Protein AF-A0A146G6U8-F1 (afdb_monomer_lite)

Foldseek 3Di:
DPPVVVVVVVVVVVVVVVPPPPPPPDLQQFWFWLWDQFQFPVRVQVVLCVTSVAHEEEDPVQRVLRRPDRQRPPATCPDPPDIPGTDGSNVSCVLNCQQSQWDWDADPVRSYIYIYHLLQDADPDFLLVLVVVLVVPVVPDLPDVNQNSVSNLCSPPVHVSQRVSQQSVQADRRHGRGLVQWHWQDWDWWQAPVLAIWTKTKIKGDHPVQVQKIKIKMFTAHNRNDTQDIFMWIQDHQKAWDHKDWDDVVVSNDTIWIWTWIDRVFIKIWTWGQYNHGIATPFMAGPVRHGDDVVVRSTGTTDRDD

Radius of gyration: 25.95 Å; chains: 1; bounding box: 68×50×91 Å

Secondary structure (DSSP, 8-state):
--HHHHHHHHHHHHHHHHHS---PPPGGGSEE----EESSHHHHHHHHHHHH--EEE--HHHHHHHHT-TTGGGEE---SS-----EEHHHHHHHHHHHHT-EEEEETTTTEEEEE-TTS----S-HHHHHHHHHHHHHH-TTSSHHHHHHHHHTSTTSHHHHHHHHHHTS-TTS---GGG-EEEEEEEEE-TTS-EEEEEEEEEE-TTSTT-EEEEEEEE-TTS-EEEEEEEE--TT-EEEEEEE----STTSPPEEEEEEESSSEEEEEEEEETTEEEEEEEEETTS-B--GGGTS----B---

Sequence (306 aa):
MPRRLVHLLALFSLLLLASIPLRAADPLDREVDSVYAIRSFANVITEIENKTGFTVQSPKDVADFMAKLNIYGGLGEVSRNGVVQGISIQEFLNMLCYQISMTWAFDPATGTITLDHPWHDTDPRSARELLAAIRSDITSSPKGDWRKDLAALLSKPSQPDLAWKTLQCAVAPGVAVGLDNVNLGLACDVIAADGKMYFLVLLVRPLYSVPAASSASYYAFREDGTLALAGVFCTGMNCFFRSALATDGREPAKPSEIQMSFDRGGFITACFRLENDGLQLASLVDAHGNAVNPKDSDLGDSLLPK

Organism: Terrimicrobium sacchariphilum (NCBI:txid690879)

pLDDT: mean 79.17, std 14.45, range [35.81, 97.81]

Structure (mmCIF, N/CA/C/O backbone):
data_AF-A0A146G6U8-F1
#
_entry.id   AF-A0A146G6U8-F1
#
loop_
_atom_site.group_PDB
_atom_site.id
_atom_site.type_symbol
_atom_site.label_atom_id
_atom_site.label_alt_id
_atom_site.label_comp_id
_atom_site.label_asym_id
_atom_site.label_entity_id
_atom_site.label_seq_id
_atom_site.pdbx_PDB_ins_code
_atom_site.Cartn_x
_atom_site.Cartn_y
_atom_site.Cartn_z
_atom_site.occupancy
_atom_site.B_iso_or_equiv
_atom_site.auth_seq_id
_atom_site.auth_comp_id
_atom_site.auth_asym_id
_atom_site.auth_atom_id
_atom_site.pdbx_PDB_model_num
ATOM 1 N N . MET A 1 1 ? -36.747 35.833 61.383 1.00 59.19 1 MET A N 1
ATOM 2 C CA . MET A 1 1 ? -36.898 34.719 60.421 1.00 59.19 1 MET A CA 1
ATOM 3 C C . MET A 1 1 ? -35.679 34.623 59.485 1.00 59.19 1 MET A C 1
ATOM 5 O O . MET A 1 1 ? -35.720 35.257 58.443 1.00 59.19 1 MET A O 1
ATOM 9 N N . PRO A 1 2 ? -34.601 33.871 59.815 1.00 63.09 2 PRO A N 1
ATOM 10 C CA . PRO A 1 2 ? -33.565 33.588 58.803 1.00 63.09 2 PRO A CA 1
ATOM 11 C C . PRO A 1 2 ? -33.148 32.107 58.660 1.00 63.09 2 PRO A C 1
ATOM 13 O O . PRO A 1 2 ? -32.637 31.717 57.617 1.00 63.09 2 PRO A O 1
ATOM 16 N N . ARG A 1 3 ? -33.392 31.236 59.652 1.00 63.69 3 ARG A N 1
ATOM 17 C CA . ARG A 1 3 ? -32.848 29.859 59.644 1.00 63.69 3 ARG A CA 1
ATOM 18 C C . ARG A 1 3 ? -33.433 28.956 58.554 1.00 63.69 3 ARG A C 1
ATOM 20 O O . ARG A 1 3 ? -32.693 28.172 57.976 1.00 63.69 3 ARG A O 1
ATOM 27 N N . ARG A 1 4 ? -34.729 29.073 58.240 1.00 66.44 4 ARG A N 1
ATOM 28 C CA . ARG A 1 4 ? -35.380 28.220 57.224 1.00 66.44 4 ARG A CA 1
ATOM 29 C C . ARG A 1 4 ? -34.919 28.525 55.796 1.00 66.44 4 ARG A C 1
ATOM 31 O O . ARG A 1 4 ? -34.817 27.603 54.999 1.00 66.44 4 ARG A O 1
ATOM 38 N N . LEU A 1 5 ? -34.582 29.783 55.499 1.00 75.19 5 LEU A N 1
ATOM 39 C CA . LEU A 1 5 ? -34.116 30.186 54.170 1.00 75.19 5 LEU A CA 1
ATOM 40 C C . LEU A 1 5 ? -32.720 29.620 53.871 1.00 75.19 5 LEU A C 1
ATOM 42 O O . LEU A 1 5 ? -32.478 29.117 52.782 1.00 75.19 5 LEU A O 1
ATOM 46 N N . VAL A 1 6 ? -31.834 29.629 54.873 1.00 76.19 6 VAL A N 1
ATOM 47 C CA . VAL A 1 6 ? -30.472 29.081 54.760 1.00 76.19 6 VAL A CA 1
ATOM 48 C C . VAL A 1 6 ? -30.492 27.570 54.513 1.00 76.19 6 VAL A C 1
ATOM 50 O O . VAL A 1 6 ? -29.721 27.078 53.698 1.00 76.19 6 VAL A O 1
ATOM 53 N N . HIS A 1 7 ? -31.405 26.835 55.158 1.00 75.19 7 HIS A N 1
ATOM 54 C CA . HIS A 1 7 ? -31.525 25.387 54.951 1.00 75.19 7 HIS A CA 1
ATOM 55 C C . HIS A 1 7 ? -32.067 25.051 53.558 1.00 75.19 7 HIS A C 1
ATOM 57 O O . HIS A 1 7 ? -31.574 24.122 52.930 1.00 75.19 7 HIS A O 1
ATOM 63 N N . LEU A 1 8 ? -33.032 25.823 53.049 1.00 78.38 8 LEU A N 1
ATOM 64 C CA . LEU A 1 8 ? -33.558 25.653 51.691 1.00 78.38 8 LEU A CA 1
ATOM 65 C C . LEU A 1 8 ? -32.511 25.977 50.618 1.00 78.38 8 LEU A C 1
ATOM 67 O O . LEU A 1 8 ? -32.385 25.224 49.660 1.00 78.38 8 LEU A O 1
ATOM 71 N N . LEU A 1 9 ? -31.721 27.037 50.807 1.00 76.56 9 LEU A N 1
ATOM 72 C CA . LEU A 1 9 ? -30.605 27.375 49.916 1.00 76.56 9 LEU A CA 1
ATOM 73 C C . LEU A 1 9 ? -29.507 26.305 49.938 1.00 76.56 9 LEU A C 1
ATOM 75 O O . LEU A 1 9 ? -29.029 25.914 48.881 1.00 76.56 9 LEU A O 1
ATOM 79 N N . ALA A 1 10 ? -29.148 25.780 51.112 1.00 76.50 10 ALA A N 1
ATOM 80 C CA . ALA A 1 10 ? -28.171 24.697 51.219 1.00 76.50 10 ALA A CA 1
ATOM 81 C C . ALA A 1 10 ? -28.657 23.405 50.540 1.00 76.50 10 ALA A C 1
ATOM 83 O O . ALA A 1 10 ? -27.886 22.758 49.833 1.00 76.50 10 ALA A O 1
ATOM 84 N N . LEU A 1 11 ? -29.939 23.056 50.704 1.00 79.56 11 LEU A N 1
ATOM 85 C CA . LEU A 1 11 ? -30.537 21.884 50.060 1.00 79.56 11 LEU A CA 1
ATOM 86 C C . LEU A 1 11 ? -30.605 22.049 48.535 1.00 79.56 11 LEU A C 1
ATOM 88 O O . LEU A 1 11 ? -30.320 21.108 47.804 1.00 79.56 11 LEU A O 1
ATOM 92 N N . PHE A 1 12 ? -30.942 23.251 48.057 1.00 76.44 12 PHE A N 1
ATOM 93 C CA . PHE A 1 12 ? -30.993 23.566 46.631 1.00 76.44 12 PHE A CA 1
ATOM 94 C C . PHE A 1 12 ? -29.599 23.522 45.992 1.00 76.44 12 PHE A C 1
ATOM 96 O O . PHE A 1 12 ? -29.453 22.955 44.917 1.00 76.44 12 PHE A O 1
ATOM 103 N N . SER A 1 13 ? -28.563 24.019 46.675 1.00 73.62 13 SER A N 1
ATOM 104 C CA . SER A 1 13 ? -27.168 23.912 46.222 1.00 73.62 13 SER A CA 1
ATOM 105 C C . SER A 1 13 ? -26.655 22.468 46.208 1.00 73.62 13 SER A C 1
ATOM 107 O O . SER A 1 13 ? -25.944 22.087 45.283 1.00 73.62 13 SER A O 1
ATOM 109 N N . LEU A 1 14 ? -27.036 21.645 47.194 1.00 71.19 14 LEU A N 1
ATOM 110 C CA . LEU A 1 14 ? -26.729 20.208 47.220 1.00 71.19 14 LEU A CA 1
ATOM 111 C C . LEU A 1 14 ? -27.429 19.451 46.085 1.00 71.19 14 LEU A C 1
ATOM 113 O O . LEU A 1 14 ? -26.813 18.601 45.449 1.00 71.19 14 LEU A O 1
ATOM 117 N N . LEU A 1 15 ? -28.688 19.786 45.798 1.00 70.19 15 LEU A N 1
ATOM 118 C CA . LEU A 1 15 ? -29.431 19.221 44.671 1.00 70.19 15 LEU A CA 1
ATOM 119 C C . LEU A 1 15 ? -28.862 19.686 43.327 1.00 70.19 15 LEU A C 1
ATOM 121 O O . LEU A 1 15 ? -28.756 18.874 42.417 1.00 70.19 15 LEU A O 1
ATOM 125 N N . LEU A 1 16 ? -28.418 20.944 43.220 1.00 63.72 16 LEU A N 1
ATOM 126 C CA . LEU A 1 16 ? -27.721 21.466 42.041 1.00 63.72 16 LEU A CA 1
ATOM 127 C C . LEU A 1 16 ? -26.405 20.726 41.793 1.00 63.72 16 LEU A C 1
ATOM 129 O O . LEU A 1 16 ? -26.183 20.278 40.673 1.00 63.72 16 LEU A O 1
ATOM 133 N N . LEU A 1 17 ? -25.590 20.513 42.831 1.00 59.59 17 LEU A N 1
ATOM 134 C CA . LEU A 1 17 ? -24.353 19.724 42.756 1.00 59.59 17 LEU A CA 1
ATOM 135 C C . LEU A 1 17 ? -24.608 18.249 42.411 1.00 59.59 17 LEU A C 1
ATOM 137 O O . LEU A 1 17 ? -23.824 17.664 41.672 1.00 59.59 17 LEU A O 1
ATOM 141 N N . ALA A 1 18 ? -25.708 17.663 42.891 1.00 58.88 18 ALA A N 1
ATOM 142 C CA . ALA A 1 18 ? -26.122 16.303 42.538 1.00 58.88 18 ALA A CA 1
ATOM 143 C C . ALA A 1 18 ? -26.758 16.194 41.136 1.00 58.88 18 ALA A C 1
ATOM 145 O O . ALA A 1 18 ? -26.864 15.097 40.595 1.00 58.88 18 ALA A O 1
ATOM 146 N N . SER A 1 19 ? -27.195 17.319 40.558 1.00 55.56 19 SER A N 1
ATOM 147 C CA . SER A 1 19 ? -27.807 17.404 39.223 1.00 55.56 19 SER A CA 1
ATOM 148 C C . SER A 1 19 ? -26.849 17.862 38.124 1.00 55.56 19 SER A C 1
ATOM 150 O O . SER A 1 19 ? -27.230 17.858 36.954 1.00 55.56 19 SER A O 1
ATOM 152 N N . ILE A 1 20 ? -25.606 18.222 38.467 1.00 53.66 20 ILE A N 1
ATOM 153 C CA . ILE A 1 20 ? -24.529 18.217 37.479 1.00 53.66 20 ILE A CA 1
ATOM 154 C C . ILE A 1 20 ? -24.382 16.744 37.102 1.00 53.66 20 ILE A C 1
ATOM 156 O O . ILE A 1 20 ? -24.038 15.954 37.986 1.00 53.66 20 ILE A O 1
ATOM 160 N N . PRO A 1 21 ? -24.670 16.327 35.854 1.00 54.84 21 PRO A N 1
ATOM 161 C CA . PRO A 1 21 ? -24.306 14.988 35.445 1.00 54.84 21 PRO A CA 1
ATOM 162 C C . PRO A 1 21 ? -22.806 14.900 35.693 1.00 54.84 21 PRO A C 1
ATOM 164 O O . PRO A 1 21 ? -22.033 15.628 35.066 1.00 54.84 21 PRO A O 1
ATOM 167 N N . LEU A 1 22 ? -22.404 14.077 36.666 1.00 52.84 22 LEU A N 1
ATOM 168 C CA . LEU A 1 22 ? -21.054 13.547 36.736 1.00 52.84 22 LEU A CA 1
ATOM 169 C C . LEU A 1 22 ? -20.841 12.967 35.351 1.00 52.84 22 LEU A C 1
ATOM 171 O O . LEU A 1 22 ? -21.380 11.908 35.034 1.00 52.84 22 LEU A O 1
ATOM 175 N N . ARG A 1 23 ? -20.198 13.749 34.482 1.00 53.06 23 ARG A N 1
ATOM 176 C CA . ARG A 1 23 ? -19.827 13.330 33.145 1.00 53.06 23 ARG A CA 1
ATOM 177 C C . ARG A 1 23 ? -18.965 12.118 33.428 1.00 53.06 23 ARG A C 1
ATOM 179 O O . ARG A 1 23 ? -17.886 12.281 33.997 1.00 53.06 23 ARG A O 1
ATOM 186 N N . ALA A 1 24 ? -19.534 10.927 33.233 1.00 62.78 24 ALA A N 1
ATOM 187 C CA . ALA A 1 24 ? -18.823 9.692 33.486 1.00 62.78 24 ALA A CA 1
ATOM 188 C C . ALA A 1 24 ? -17.494 9.847 32.753 1.00 62.78 24 ALA A C 1
ATOM 190 O O . ALA A 1 24 ? -17.502 10.278 31.595 1.00 62.78 24 ALA A O 1
ATOM 191 N N . ALA A 1 25 ? -16.387 9.659 33.478 1.00 75.31 25 ALA A N 1
ATOM 192 C CA . ALA A 1 25 ? -15.063 9.753 32.884 1.00 75.31 25 ALA A CA 1
ATOM 193 C C . ALA A 1 25 ? -15.078 8.920 31.602 1.00 75.31 25 ALA A C 1
ATOM 195 O O . ALA A 1 25 ? -15.675 7.835 31.605 1.00 75.31 25 ALA A O 1
ATOM 196 N N . ASP A 1 26 ? -14.528 9.467 30.516 1.00 87.31 26 ASP A N 1
ATOM 197 C CA . ASP A 1 26 ? -14.555 8.766 29.241 1.00 87.31 26 ASP A CA 1
ATOM 198 C C . ASP A 1 26 ? -13.913 7.390 29.474 1.00 87.31 26 ASP A C 1
ATOM 200 O O . ASP A 1 26 ? -12.807 7.321 30.018 1.00 87.31 26 ASP A O 1
ATOM 204 N N . PRO A 1 27 ? -14.598 6.277 29.164 1.00 90.25 27 PRO A N 1
ATOM 205 C CA . PRO A 1 27 ? -14.036 4.946 29.365 1.00 90.25 27 PRO A CA 1
ATOM 206 C C . PRO A 1 27 ? -12.684 4.760 28.651 1.00 90.25 27 PRO A C 1
ATOM 208 O O . PRO A 1 27 ? -11.911 3.891 29.056 1.00 90.25 27 PRO A O 1
ATOM 211 N N . LEU A 1 28 ? -12.375 5.586 27.643 1.00 93.94 28 LEU A N 1
ATOM 212 C CA . LEU A 1 28 ? -11.095 5.613 26.937 1.00 93.94 28 LEU A CA 1
ATOM 213 C C . LEU A 1 28 ? -9.968 6.358 27.681 1.00 93.94 28 LEU A C 1
ATOM 215 O O . LEU A 1 28 ? -8.800 6.117 27.373 1.00 93.94 28 LEU A O 1
ATOM 219 N N . ASP A 1 29 ? -10.289 7.193 28.676 1.00 93.00 29 ASP A N 1
ATOM 220 C CA . ASP A 1 29 ? -9.307 7.891 29.526 1.00 93.00 29 ASP A CA 1
ATOM 221 C C . ASP A 1 29 ? -8.704 6.965 30.596 1.00 93.00 29 ASP A C 1
ATOM 223 O O . ASP A 1 29 ? -7.732 7.323 31.262 1.00 93.00 29 ASP A O 1
ATOM 227 N N . ARG A 1 30 ? -9.273 5.764 30.792 1.00 92.62 30 ARG A N 1
ATOM 228 C CA . ARG A 1 30 ? -8.737 4.777 31.736 1.00 92.62 30 ARG A CA 1
ATOM 229 C C . ARG A 1 30 ? -7.321 4.380 31.326 1.00 92.62 30 ARG A C 1
ATOM 231 O O . ARG A 1 30 ? -7.046 4.149 30.154 1.00 92.62 30 ARG A O 1
ATOM 238 N N . GLU A 1 31 ? -6.445 4.255 32.311 1.00 92.88 31 GLU A N 1
ATOM 239 C CA . GLU A 1 31 ? -5.047 3.909 32.084 1.00 92.88 31 GLU A CA 1
ATOM 240 C C . GLU A 1 31 ? -4.822 2.397 31.931 1.00 92.88 31 GLU A C 1
ATOM 242 O O . GLU A 1 31 ? -5.460 1.578 32.604 1.00 92.88 31 GLU A O 1
ATOM 247 N N . VAL A 1 32 ? -3.880 2.034 31.059 1.00 90.88 32 VAL A N 1
ATOM 248 C CA . VAL A 1 32 ? -3.399 0.669 30.815 1.00 90.88 32 VAL A CA 1
ATOM 249 C C . VAL A 1 32 ? -1.876 0.650 30.639 1.00 90.88 32 VAL A C 1
ATOM 251 O O . VAL A 1 32 ? -1.242 1.668 30.355 1.00 90.88 32 VAL A O 1
ATOM 254 N N . ASP A 1 33 ? -1.270 -0.528 30.789 1.00 85.31 33 ASP A N 1
ATOM 255 C CA . ASP A 1 33 ? 0.149 -0.720 30.480 1.00 85.31 33 ASP A CA 1
ATOM 256 C C . ASP A 1 33 ? 0.379 -0.792 28.965 1.00 85.31 33 ASP A C 1
ATOM 258 O O . ASP A 1 33 ? -0.309 -1.533 28.260 1.00 85.31 33 ASP A O 1
ATOM 262 N N . SER A 1 34 ? 1.421 -0.116 28.480 1.00 77.69 34 SER A N 1
ATOM 263 C CA . SER A 1 34 ? 1.830 -0.113 27.064 1.00 77.69 34 SER A CA 1
ATOM 264 C C . SER A 1 34 ? 2.498 -1.409 26.579 1.00 77.69 34 SER A C 1
ATOM 266 O O . SER A 1 34 ? 2.755 -1.556 25.392 1.00 77.69 34 SER A O 1
ATOM 268 N N . VAL A 1 35 ? 2.796 -2.367 27.463 1.00 78.56 35 VAL A N 1
ATOM 269 C CA . VAL A 1 35 ? 3.553 -3.583 27.107 1.00 78.56 35 VAL A CA 1
ATOM 270 C C . VAL A 1 35 ? 2.657 -4.616 26.437 1.00 78.56 35 VAL A C 1
ATOM 272 O O . VAL A 1 35 ? 1.702 -5.069 27.061 1.00 78.56 35 VAL A O 1
ATOM 275 N N . TYR A 1 36 ? 3.010 -5.049 25.230 1.00 78.56 36 TYR A N 1
ATOM 276 C CA . TYR A 1 36 ? 2.344 -6.140 24.511 1.00 78.56 36 TYR A CA 1
ATOM 277 C C . TYR A 1 36 ? 3.329 -6.925 23.643 1.00 78.56 36 TYR A C 1
ATOM 279 O O . TYR A 1 36 ? 4.385 -6.425 23.245 1.00 78.56 36 TYR A O 1
ATOM 287 N N . ALA A 1 37 ? 2.961 -8.162 23.311 1.00 79.00 37 ALA A N 1
ATOM 288 C CA . ALA A 1 37 ? 3.681 -8.999 22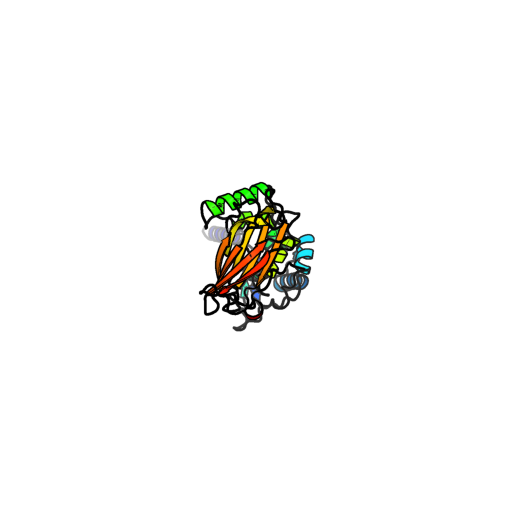.359 1.00 79.00 37 ALA A CA 1
ATOM 289 C C . ALA A 1 37 ? 2.684 -9.673 21.411 1.00 79.00 37 ALA A C 1
ATOM 291 O O . ALA A 1 37 ? 1.996 -10.623 21.784 1.00 79.00 37 ALA A O 1
ATOM 292 N N . ILE A 1 38 ? 2.620 -9.195 20.170 1.00 81.19 38 ILE A N 1
ATOM 293 C CA . ILE A 1 38 ? 1.664 -9.674 19.175 1.00 81.19 38 ILE A CA 1
ATOM 294 C C . ILE A 1 38 ? 2.364 -10.630 18.224 1.00 81.19 38 ILE A C 1
ATOM 296 O O . ILE A 1 38 ? 3.345 -10.271 17.586 1.00 81.19 38 ILE A O 1
ATOM 300 N N . ARG A 1 39 ? 1.823 -11.844 18.087 1.00 82.00 39 ARG A N 1
ATOM 301 C CA . ARG A 1 39 ? 2.337 -12.869 17.159 1.00 82.00 39 ARG A CA 1
ATOM 302 C C . ARG A 1 39 ? 1.348 -13.275 16.073 1.00 82.00 39 ARG A C 1
ATOM 304 O O . ARG A 1 39 ? 1.697 -14.040 15.180 1.00 82.00 39 ARG A O 1
ATOM 311 N N . SER A 1 40 ? 0.123 -12.774 16.147 1.00 86.94 40 SER A N 1
ATOM 312 C CA . SER A 1 40 ? -0.942 -13.026 15.182 1.00 86.94 40 SER A CA 1
ATOM 313 C C . SER A 1 40 ? -2.024 -11.961 15.313 1.00 86.94 40 SER A C 1
ATOM 315 O O . SER A 1 40 ? -2.111 -11.296 16.348 1.00 86.94 40 SER A O 1
ATOM 317 N N . PHE A 1 41 ? -2.901 -11.852 14.313 1.00 89.56 41 PHE A N 1
ATOM 318 C CA . PHE A 1 41 ? -4.068 -10.978 14.412 1.00 89.56 41 PHE A CA 1
ATOM 319 C C . PHE A 1 41 ? -5.006 -11.374 15.565 1.00 89.56 41 PHE A C 1
ATOM 321 O O . PHE A 1 41 ? -5.495 -10.517 16.290 1.00 89.56 41 PHE A O 1
ATOM 328 N N . ALA A 1 42 ? -5.175 -12.674 15.825 1.00 91.25 42 ALA A N 1
ATOM 329 C CA . ALA A 1 42 ? -5.942 -13.140 16.980 1.00 91.25 42 ALA A CA 1
ATOM 330 C C . ALA A 1 42 ? -5.344 -12.646 18.311 1.00 91.25 42 ALA A C 1
ATOM 332 O O . ALA A 1 42 ? -6.084 -12.279 19.218 1.00 91.25 42 ALA A O 1
ATOM 333 N N . ASN A 1 43 ? -4.010 -12.569 18.419 1.00 89.62 43 ASN A N 1
ATOM 334 C CA . ASN A 1 43 ? -3.375 -11.997 19.606 1.00 89.62 43 ASN A CA 1
ATOM 335 C C . ASN A 1 43 ? -3.617 -10.492 19.740 1.00 89.62 43 ASN A C 1
ATOM 337 O O . ASN A 1 43 ? -3.705 -10.037 20.870 1.00 89.62 43 ASN A O 1
ATOM 341 N N . VAL A 1 44 ? -3.756 -9.736 18.641 1.00 90.31 44 VAL A N 1
ATOM 342 C CA . VAL A 1 44 ? -4.146 -8.311 18.705 1.00 90.31 44 VAL A CA 1
ATOM 343 C C . VAL A 1 44 ? -5.483 -8.172 19.420 1.00 90.31 44 VAL A C 1
ATOM 345 O O . VAL A 1 44 ? -5.589 -7.405 20.371 1.00 90.31 44 VAL A O 1
ATOM 348 N N . ILE A 1 45 ? -6.481 -8.941 18.973 1.00 94.38 45 ILE A N 1
ATOM 349 C CA . ILE A 1 45 ? -7.833 -8.933 19.540 1.00 94.38 45 ILE A CA 1
ATOM 350 C C . ILE A 1 45 ? -7.756 -9.245 21.036 1.00 94.38 45 ILE A C 1
ATOM 352 O O . ILE A 1 45 ? -8.150 -8.419 21.853 1.00 94.38 45 ILE A O 1
ATOM 356 N N . THR A 1 46 ? -7.143 -10.376 21.399 1.00 93.69 46 THR A N 1
ATOM 357 C CA . THR A 1 46 ? -6.994 -10.788 22.802 1.00 93.69 46 THR A CA 1
ATOM 358 C C . THR A 1 46 ? -6.258 -9.752 23.655 1.00 93.69 46 THR A C 1
ATOM 360 O O . THR A 1 46 ? -6.632 -9.529 24.803 1.00 93.69 46 THR A O 1
ATOM 363 N N . GLU A 1 47 ? -5.217 -9.110 23.125 1.00 91.81 47 GLU A N 1
ATOM 364 C CA . GLU A 1 47 ? -4.444 -8.113 23.867 1.00 91.81 47 GLU A CA 1
ATOM 365 C C . GLU A 1 47 ? -5.271 -6.860 24.168 1.00 91.81 47 GLU A C 1
ATOM 367 O O . GLU A 1 47 ? -5.256 -6.358 25.296 1.00 91.81 47 GLU A O 1
ATOM 372 N N . ILE A 1 48 ? -6.029 -6.380 23.178 1.00 94.56 48 ILE A N 1
ATOM 373 C CA . ILE A 1 48 ? -6.924 -5.238 23.355 1.00 94.56 48 ILE A CA 1
ATOM 374 C C . ILE A 1 48 ? -8.020 -5.586 24.360 1.00 94.56 48 ILE A C 1
ATOM 376 O O . ILE A 1 48 ? -8.235 -4.818 25.298 1.00 94.56 48 ILE A O 1
ATOM 380 N N . GLU A 1 49 ? -8.678 -6.736 24.225 1.00 96.38 49 GLU A N 1
ATOM 381 C CA . GLU A 1 49 ? -9.740 -7.155 25.149 1.00 96.38 49 GLU A CA 1
ATOM 382 C C . GLU A 1 49 ? -9.218 -7.273 26.588 1.00 96.38 49 GLU A C 1
ATOM 384 O O . GLU A 1 49 ? -9.815 -6.725 27.514 1.00 96.38 49 GLU A O 1
ATOM 389 N N . ASN A 1 50 ? -8.054 -7.901 26.785 1.00 93.88 50 ASN A N 1
ATOM 390 C CA . ASN A 1 50 ? -7.468 -8.090 28.113 1.00 93.88 50 ASN A CA 1
ATOM 391 C C . ASN A 1 50 ? -7.085 -6.770 28.795 1.00 93.88 50 ASN A C 1
ATOM 393 O O . ASN A 1 50 ? -7.290 -6.616 29.999 1.00 93.88 50 ASN A O 1
ATOM 397 N N . LYS A 1 51 ? -6.515 -5.815 28.052 1.00 91.88 51 LYS A N 1
ATOM 398 C CA . LYS A 1 51 ? -6.091 -4.523 28.618 1.00 91.88 51 LYS A CA 1
ATOM 399 C C . LYS A 1 51 ? -7.269 -3.584 28.833 1.00 91.88 51 LYS A C 1
ATOM 401 O O . LYS A 1 51 ? -7.395 -2.945 29.881 1.00 91.88 51 LYS A O 1
ATOM 406 N N . THR A 1 52 ? -8.145 -3.497 27.841 1.00 94.00 52 THR A N 1
ATOM 407 C CA . THR A 1 52 ? -9.209 -2.491 27.805 1.00 94.00 52 THR A CA 1
ATOM 408 C C . THR A 1 52 ? -10.508 -2.963 28.452 1.00 94.00 52 THR A C 1
ATOM 410 O O . THR A 1 52 ? -11.298 -2.123 28.881 1.00 94.00 52 THR A O 1
ATOM 413 N N . GLY A 1 53 ? -10.719 -4.274 28.594 1.00 95.06 53 GLY A N 1
ATOM 414 C CA . GLY A 1 53 ? -11.978 -4.847 29.072 1.00 95.06 53 GLY A CA 1
ATOM 415 C C . GLY A 1 53 ? -13.147 -4.678 28.094 1.00 95.06 53 GLY A C 1
ATOM 416 O O . GLY A 1 53 ? -14.270 -5.039 28.438 1.00 95.06 53 GLY A O 1
ATOM 417 N N . PHE A 1 54 ? -12.905 -4.116 26.907 1.00 97.25 54 PHE A N 1
ATOM 418 C CA . PHE A 1 54 ? -13.903 -3.944 25.856 1.00 97.25 54 PHE A CA 1
ATOM 419 C C . PHE A 1 54 ? -13.943 -5.163 24.950 1.00 97.25 54 PHE A C 1
ATOM 421 O O . PHE A 1 54 ? -12.940 -5.850 24.786 1.00 97.25 54 PHE A O 1
ATOM 428 N N . THR A 1 55 ? -15.102 -5.409 24.344 1.00 97.56 55 THR A N 1
ATOM 429 C CA . THR A 1 55 ? -15.230 -6.437 23.304 1.00 97.56 55 THR A CA 1
ATOM 430 C C . THR A 1 55 ? -14.572 -5.933 22.029 1.00 97.56 55 THR A C 1
ATOM 432 O O . THR A 1 55 ? -14.732 -4.760 21.690 1.00 97.56 55 THR A O 1
ATOM 435 N N . VAL A 1 56 ? -13.862 -6.791 21.301 1.00 97.81 56 VAL A N 1
ATOM 436 C CA . VAL A 1 56 ? -13.238 -6.409 20.030 1.00 97.81 56 VAL A CA 1
ATOM 437 C C . VAL A 1 56 ? -13.877 -7.171 18.878 1.00 97.81 56 VAL A C 1
ATOM 439 O O . VAL A 1 56 ? -14.023 -8.389 18.912 1.00 97.81 56 VAL A O 1
ATOM 442 N N . GLN A 1 57 ? -14.234 -6.449 17.820 1.00 96.56 57 GLN A N 1
ATOM 443 C CA . GLN A 1 57 ? -14.762 -7.026 16.588 1.00 96.56 57 GLN A CA 1
ATOM 444 C C . GLN A 1 57 ? -14.031 -6.480 15.364 1.00 96.56 57 GLN A C 1
ATOM 446 O O . GLN A 1 57 ? -13.466 -5.389 15.393 1.00 96.56 57 GLN A O 1
ATOM 451 N N . SER A 1 58 ? -14.058 -7.236 14.271 1.00 94.81 58 SER A N 1
ATOM 452 C CA . SER A 1 58 ? -13.512 -6.820 12.980 1.00 94.81 58 SER A CA 1
ATOM 453 C C . SER A 1 58 ? -14.331 -7.449 11.849 1.00 94.81 58 SER A C 1
ATOM 455 O O . SER A 1 58 ? -14.816 -8.576 12.027 1.00 94.81 58 SER A O 1
ATOM 457 N N . PRO A 1 59 ? -14.516 -6.764 10.702 1.00 92.38 59 PRO A N 1
ATOM 458 C CA . PRO A 1 59 ? -15.087 -7.379 9.510 1.00 92.38 59 PRO A CA 1
ATOM 459 C C . PRO A 1 59 ? -14.339 -8.664 9.138 1.00 92.38 59 PRO A C 1
ATOM 461 O O . PRO A 1 59 ? -13.120 -8.766 9.283 1.00 92.38 59 PRO A O 1
ATOM 464 N N . LYS A 1 60 ? -15.075 -9.684 8.689 1.00 90.69 60 LYS A N 1
ATOM 465 C CA . LYS A 1 60 ? -14.504 -11.021 8.471 1.00 90.69 60 LYS A CA 1
ATOM 466 C C . LYS A 1 60 ? -13.402 -11.018 7.409 1.00 90.69 60 LYS A C 1
ATOM 468 O O . LYS A 1 60 ? -12.372 -11.650 7.595 1.00 90.69 60 LYS A O 1
ATOM 473 N N . ASP A 1 61 ? -13.630 -10.328 6.304 1.00 86.31 61 ASP A N 1
ATOM 474 C CA . ASP A 1 61 ? -12.677 -10.161 5.209 1.00 86.31 61 ASP A CA 1
ATOM 475 C C . ASP A 1 61 ? -11.407 -9.419 5.645 1.00 86.31 61 ASP A C 1
ATOM 477 O O . ASP A 1 61 ? -10.304 -9.826 5.278 1.00 86.31 61 ASP A O 1
ATOM 481 N N . VAL A 1 62 ? -11.540 -8.399 6.495 1.00 88.06 62 VAL A N 1
ATOM 482 C CA . VAL A 1 62 ? -10.401 -7.721 7.131 1.00 88.06 62 VAL A CA 1
ATOM 483 C C . VAL A 1 62 ? -9.633 -8.684 8.032 1.00 88.06 62 VAL A C 1
ATOM 485 O O . VAL A 1 62 ? -8.414 -8.796 7.908 1.00 88.06 62 VAL A O 1
ATOM 488 N N . ALA A 1 63 ? -10.323 -9.434 8.893 1.00 89.50 63 ALA A N 1
ATOM 489 C CA . ALA A 1 63 ? -9.688 -10.420 9.763 1.00 89.50 63 ALA A CA 1
ATOM 490 C C . ALA A 1 63 ? -8.953 -11.515 8.968 1.00 89.50 63 ALA A C 1
ATOM 492 O O . ALA A 1 63 ? -7.815 -11.860 9.297 1.00 89.50 63 ALA A O 1
ATOM 493 N N . ASP A 1 64 ? -9.571 -12.019 7.897 1.00 87.94 64 ASP A N 1
ATOM 494 C CA . ASP A 1 64 ? -8.997 -13.021 6.996 1.00 87.94 64 ASP A CA 1
ATOM 495 C C . ASP A 1 64 ? -7.769 -12.472 6.245 1.00 87.94 64 ASP A C 1
ATOM 497 O O . ASP A 1 64 ? -6.790 -13.197 6.049 1.00 87.94 64 ASP A O 1
ATOM 501 N N . PHE A 1 65 ? -7.790 -11.199 5.836 1.00 84.25 65 PHE A N 1
ATOM 502 C CA . PHE A 1 65 ? -6.639 -10.518 5.239 1.00 84.25 65 PHE A CA 1
ATOM 503 C C . PHE A 1 65 ? -5.492 -10.380 6.248 1.00 84.25 65 PHE A C 1
ATOM 505 O O . PHE A 1 65 ? -4.381 -10.844 5.983 1.00 84.25 65 PHE A O 1
ATOM 512 N N . MET A 1 66 ? -5.768 -9.823 7.432 1.00 84.56 66 MET A N 1
ATOM 513 C CA . MET A 1 66 ? -4.768 -9.601 8.480 1.00 84.56 66 MET A CA 1
ATOM 514 C C . MET A 1 66 ? -4.132 -10.912 8.953 1.00 84.56 66 MET A C 1
ATOM 516 O O . MET A 1 66 ? -2.919 -10.979 9.138 1.00 84.56 66 MET A O 1
ATOM 520 N N . ALA A 1 67 ? -4.909 -11.993 9.062 1.00 84.69 67 ALA A N 1
ATOM 521 C CA . ALA A 1 67 ? -4.402 -13.312 9.438 1.00 84.69 67 ALA A CA 1
ATOM 522 C C . ALA A 1 67 ? -3.359 -13.886 8.457 1.00 84.69 67 ALA A C 1
ATOM 524 O O . ALA A 1 67 ? -2.532 -14.705 8.861 1.00 84.69 67 ALA A O 1
ATOM 525 N N . LYS A 1 68 ? -3.367 -13.461 7.185 1.00 79.12 68 LYS A N 1
ATOM 526 C CA . LYS A 1 68 ? -2.392 -13.891 6.164 1.00 79.12 68 LYS A CA 1
ATOM 527 C C . LYS A 1 68 ? -1.091 -13.084 6.197 1.00 79.12 68 LYS A C 1
ATOM 529 O O . LYS A 1 68 ? -0.120 -13.479 5.547 1.00 79.12 68 LYS A O 1
ATOM 534 N N . LEU A 1 69 ? -1.051 -11.951 6.900 1.00 73.81 69 LEU A N 1
ATOM 535 C CA . LEU A 1 69 ? 0.114 -11.070 6.904 1.00 73.81 69 LEU A CA 1
ATOM 536 C C . LEU A 1 69 ? 1.218 -11.611 7.818 1.00 73.81 69 LEU A C 1
ATOM 538 O O . LEU A 1 69 ? 1.021 -11.848 9.008 1.00 73.81 69 LEU A O 1
ATOM 542 N N . ASN A 1 70 ? 2.435 -11.730 7.283 1.00 65.00 70 ASN A N 1
ATOM 543 C CA . ASN A 1 70 ? 3.608 -12.190 8.034 1.00 65.00 70 ASN A CA 1
ATOM 544 C C . ASN A 1 70 ? 4.318 -11.042 8.785 1.00 65.00 70 ASN A C 1
ATOM 546 O O . ASN A 1 70 ? 5.538 -10.901 8.729 1.00 65.00 70 ASN A O 1
ATOM 550 N N . ILE A 1 71 ? 3.545 -10.166 9.434 1.00 63.81 71 ILE A N 1
ATOM 551 C CA . ILE A 1 71 ? 4.042 -8.909 10.034 1.00 63.81 71 ILE A CA 1
ATOM 552 C C . ILE A 1 71 ? 4.237 -9.021 11.549 1.00 63.81 71 ILE A C 1
ATOM 554 O O . ILE A 1 71 ? 4.934 -8.215 12.159 1.00 63.81 71 ILE A O 1
ATOM 558 N N . TYR A 1 72 ? 3.664 -10.061 12.152 1.00 63.75 72 TYR A N 1
ATOM 559 C CA . TYR A 1 72 ? 3.612 -10.257 13.599 1.00 63.75 72 TYR A CA 1
ATOM 560 C C . TYR A 1 72 ? 4.860 -10.923 14.192 1.00 63.75 72 TYR A C 1
ATOM 562 O O . TYR A 1 72 ? 4.975 -11.055 15.403 1.00 63.75 72 TYR A O 1
ATOM 570 N N . GLY A 1 73 ? 5.838 -11.326 13.375 1.00 54.16 73 GLY A N 1
ATOM 571 C CA . GLY A 1 73 ? 7.070 -11.964 13.862 1.00 54.16 73 GLY A CA 1
ATOM 572 C C . GLY A 1 73 ? 7.982 -11.057 14.705 1.00 54.16 73 GLY A C 1
ATOM 573 O O . GLY A 1 73 ? 8.906 -11.558 15.341 1.00 54.16 73 GLY A O 1
ATOM 574 N N . GLY A 1 74 ? 7.730 -9.743 14.720 1.00 57.97 74 GLY A N 1
ATOM 575 C CA . GLY A 1 74 ? 8.520 -8.749 15.456 1.00 57.97 74 GLY A CA 1
ATOM 576 C C . GLY A 1 74 ? 7.698 -7.617 16.076 1.00 57.97 74 GLY A C 1
ATOM 577 O O . GLY A 1 74 ? 8.278 -6.602 16.450 1.00 57.97 74 GLY A O 1
ATOM 578 N N . LEU A 1 75 ? 6.371 -7.767 16.166 1.00 65.38 75 LEU A N 1
ATOM 579 C CA . LEU A 1 75 ? 5.493 -6.758 16.757 1.00 65.38 75 LEU A CA 1
ATOM 580 C C . LEU A 1 75 ? 5.422 -6.942 18.273 1.00 65.38 75 LEU A C 1
ATOM 582 O O . LEU A 1 75 ? 4.833 -7.889 18.794 1.00 65.38 75 LEU A O 1
ATOM 586 N N . GLY A 1 76 ? 6.028 -6.016 18.996 1.00 58.72 76 GLY A N 1
ATOM 587 C CA . GLY A 1 76 ? 5.941 -5.988 20.441 1.00 58.72 76 GLY A CA 1
ATOM 588 C C . GLY A 1 76 ? 6.642 -4.771 21.000 1.00 58.72 76 GLY A C 1
ATOM 589 O O . GLY A 1 76 ? 7.752 -4.427 20.595 1.00 58.72 76 GLY A O 1
ATOM 590 N N . GLU A 1 77 ? 6.004 -4.148 21.975 1.00 59.78 77 GLU A N 1
ATOM 591 C CA . GLU A 1 77 ? 6.590 -3.066 22.744 1.00 59.78 77 GLU A CA 1
ATOM 592 C C . GLU A 1 77 ? 7.311 -3.665 23.952 1.00 59.78 77 GLU A C 1
ATOM 594 O O . GLU A 1 77 ? 6.872 -3.595 25.097 1.00 59.78 77 GLU A O 1
ATOM 599 N N . VAL A 1 78 ? 8.438 -4.331 23.680 1.00 52.22 78 VAL A N 1
ATOM 600 C CA . VAL A 1 78 ? 9.392 -4.727 24.720 1.00 52.22 78 VAL A CA 1
ATOM 601 C C . VAL A 1 78 ? 10.418 -3.611 24.781 1.00 52.22 78 VAL A C 1
ATOM 603 O O . VAL A 1 78 ? 11.418 -3.625 24.065 1.00 52.22 78 VAL A O 1
ATOM 606 N N . SER A 1 79 ? 10.110 -2.567 25.548 1.00 44.03 79 SER A N 1
ATOM 607 C CA . SER A 1 79 ? 10.910 -1.345 25.587 1.00 44.03 79 SER A CA 1
ATOM 608 C C . SER A 1 79 ? 12.412 -1.657 25.717 1.00 44.03 79 SER A C 1
ATOM 610 O O . SER A 1 79 ? 12.836 -2.325 26.663 1.00 44.03 79 SER A O 1
ATOM 612 N N . ARG A 1 80 ? 13.236 -1.108 24.818 1.00 43.47 80 ARG A N 1
ATOM 613 C CA . ARG A 1 80 ? 14.672 -0.921 25.086 1.00 43.47 80 ARG A CA 1
ATOM 614 C C . ARG A 1 80 ? 14.917 0.151 26.168 1.00 43.47 80 ARG A C 1
ATOM 616 O O . ARG A 1 80 ? 16.043 0.249 26.637 1.00 43.47 80 ARG A O 1
ATOM 623 N N . ASN A 1 81 ? 13.881 0.902 26.581 1.00 43.97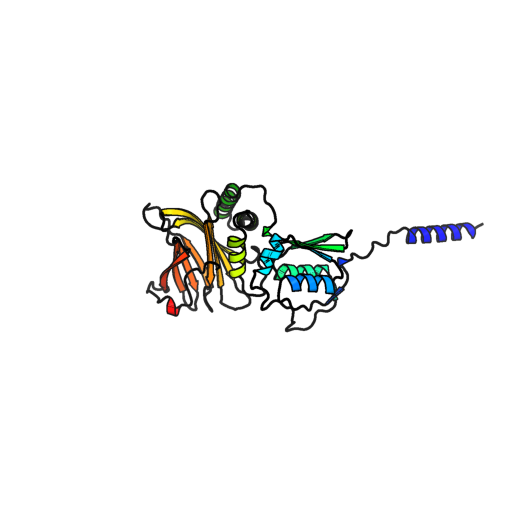 81 ASN A N 1
ATOM 624 C CA . ASN A 1 81 ? 13.984 2.114 27.411 1.00 43.97 81 ASN A CA 1
ATOM 625 C C . ASN A 1 81 ? 13.045 2.188 28.648 1.00 43.97 81 ASN A C 1
ATOM 627 O O . ASN A 1 81 ? 12.960 3.248 29.259 1.00 43.97 81 ASN A O 1
ATOM 631 N N . GLY A 1 82 ? 12.383 1.103 29.062 1.00 52.19 82 GLY A N 1
ATOM 632 C CA . GLY A 1 82 ? 11.509 1.068 30.248 1.00 52.19 82 GLY A CA 1
ATOM 633 C C . GLY A 1 82 ? 10.009 1.042 29.925 1.00 52.19 82 GLY A C 1
ATOM 634 O O . GLY A 1 82 ? 9.564 1.577 28.912 1.00 52.19 82 GLY A O 1
ATOM 635 N N . VAL A 1 83 ? 9.236 0.383 30.792 1.00 57.28 83 VAL A N 1
ATOM 636 C CA . VAL A 1 83 ? 7.770 0.285 30.717 1.00 57.28 83 VAL A CA 1
ATOM 637 C C . VAL A 1 83 ? 7.165 1.682 30.881 1.00 57.28 83 VAL A C 1
ATOM 639 O O . VAL A 1 83 ? 7.337 2.289 31.938 1.00 57.28 83 VAL A O 1
ATOM 642 N N . VAL A 1 84 ? 6.432 2.182 29.880 1.00 60.72 84 VAL A N 1
ATOM 643 C CA . VAL A 1 84 ? 5.555 3.346 30.081 1.00 60.72 84 VAL A CA 1
ATOM 644 C C . VAL A 1 84 ? 4.273 2.828 30.727 1.00 60.72 84 VAL A C 1
ATOM 646 O O . VAL A 1 84 ? 3.435 2.216 30.059 1.00 60.72 84 VAL A O 1
ATOM 649 N N . GLN A 1 85 ? 4.173 2.987 32.045 1.00 68.06 85 GLN A N 1
ATOM 650 C CA . GLN A 1 85 ? 2.945 2.728 32.796 1.00 68.06 85 GLN A CA 1
ATOM 651 C C . GLN A 1 85 ? 2.019 3.939 32.675 1.00 68.06 85 GLN A C 1
ATOM 653 O O . GLN A 1 85 ? 2.500 5.072 32.678 1.00 68.06 85 GLN A O 1
ATOM 658 N N . GLY A 1 86 ? 0.711 3.697 32.609 1.00 77.44 86 GLY A N 1
ATOM 659 C CA . GLY A 1 86 ? -0.281 4.765 32.732 1.00 77.44 86 GLY A CA 1
ATOM 660 C C . GLY A 1 86 ? -0.634 5.497 31.435 1.00 77.44 86 GLY A C 1
ATOM 661 O O . GLY A 1 86 ? -0.938 6.684 31.489 1.00 77.44 86 GLY A O 1
ATOM 662 N N . ILE A 1 87 ? -0.586 4.836 30.270 1.00 88.56 87 ILE A N 1
ATOM 663 C CA . ILE A 1 87 ? -1.125 5.441 29.037 1.00 88.56 87 ILE A CA 1
ATOM 664 C C . ILE A 1 87 ? -2.638 5.249 28.976 1.00 88.56 87 ILE A C 1
ATOM 666 O O . ILE A 1 87 ? -3.154 4.223 29.423 1.00 88.56 87 ILE A O 1
ATOM 670 N N . SER A 1 88 ? -3.357 6.214 28.403 1.00 92.94 88 SER A N 1
ATOM 671 C CA . SER A 1 88 ? -4.802 6.068 28.177 1.00 92.94 88 SER A CA 1
ATOM 672 C C . SER A 1 88 ? -5.098 4.889 27.241 1.00 92.94 88 SER A C 1
ATOM 674 O O . SER A 1 88 ? -4.291 4.556 26.366 1.00 92.94 88 SER A O 1
ATOM 676 N N . ILE A 1 89 ? -6.278 4.275 27.368 1.00 94.56 89 ILE A N 1
ATOM 677 C CA . ILE A 1 89 ? -6.742 3.268 26.402 1.00 94.56 89 ILE A CA 1
ATOM 678 C C . ILE A 1 89 ? -6.741 3.849 24.986 1.00 94.56 89 ILE A C 1
ATOM 680 O O . ILE A 1 89 ? -6.337 3.161 24.052 1.00 94.56 89 ILE A O 1
ATOM 684 N N . GLN A 1 90 ? -7.141 5.112 24.816 1.00 94.50 90 GLN A N 1
ATOM 685 C CA . GLN A 1 90 ? -7.099 5.779 23.515 1.00 94.50 90 GLN A CA 1
ATOM 686 C C . GLN A 1 90 ? -5.686 5.789 22.913 1.00 94.50 90 GLN A C 1
ATOM 688 O O . GLN A 1 90 ? -5.505 5.452 21.743 1.00 94.50 90 GLN A O 1
ATOM 693 N N . GLU A 1 91 ? -4.681 6.166 23.701 1.00 90.88 91 GLU A N 1
ATOM 694 C CA . GLU A 1 91 ? -3.284 6.200 23.267 1.00 90.88 91 GLU A CA 1
ATOM 695 C C . GLU A 1 91 ? -2.754 4.797 22.962 1.00 90.88 91 GLU A C 1
ATOM 697 O O . GLU A 1 91 ? -2.153 4.588 21.908 1.00 90.88 91 GLU A O 1
ATOM 702 N N . PHE A 1 92 ? -3.069 3.815 23.810 1.00 91.38 92 PHE A N 1
ATOM 703 C CA . PHE A 1 92 ? -2.743 2.410 23.572 1.00 91.38 92 PHE A CA 1
ATOM 704 C C . PHE A 1 92 ? -3.314 1.903 22.239 1.00 91.38 92 PHE A C 1
ATOM 706 O O . PHE A 1 92 ? -2.586 1.314 21.437 1.00 91.38 92 PHE A O 1
ATOM 713 N N . LEU A 1 93 ? -4.599 2.163 21.971 1.00 92.75 93 LEU A N 1
ATOM 714 C CA . LEU A 1 93 ? -5.253 1.768 20.723 1.00 92.75 93 LEU A CA 1
ATOM 715 C C . LEU A 1 93 ? -4.636 2.474 19.520 1.00 92.75 93 LEU A C 1
ATOM 717 O O . LEU A 1 93 ? -4.364 1.819 18.518 1.00 92.75 93 LEU A O 1
ATOM 721 N N . ASN A 1 94 ? -4.362 3.777 19.622 1.00 89.31 94 ASN A N 1
ATOM 722 C CA . ASN A 1 94 ? -3.690 4.529 18.565 1.00 89.31 94 ASN A CA 1
ATOM 723 C C . ASN A 1 94 ? -2.316 3.939 18.239 1.00 89.31 94 ASN A C 1
ATOM 725 O O . ASN A 1 94 ? -2.008 3.741 17.068 1.00 89.31 94 ASN A O 1
ATOM 729 N N . MET A 1 95 ? -1.509 3.617 19.251 1.00 84.19 95 MET A N 1
ATOM 730 C CA . MET A 1 95 ? -0.179 3.039 19.059 1.00 84.19 95 MET A CA 1
ATOM 731 C C . MET A 1 95 ? -0.243 1.649 18.424 1.00 84.19 95 MET A C 1
ATOM 733 O O . MET A 1 95 ? 0.394 1.411 17.395 1.00 84.19 95 MET A O 1
ATOM 737 N N . LEU A 1 96 ? -1.030 0.740 19.008 1.00 85.94 96 LEU A N 1
ATOM 738 C CA . LEU A 1 96 ? -1.134 -0.635 18.527 1.00 85.94 96 LEU A CA 1
ATOM 739 C C . LEU A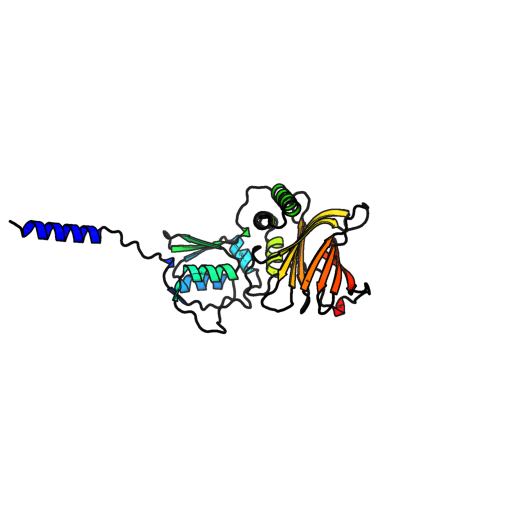 1 96 ? -1.736 -0.685 17.119 1.00 85.94 96 LEU A C 1
ATOM 741 O O . LEU A 1 96 ? -1.167 -1.327 16.237 1.00 85.94 96 LEU A O 1
ATOM 745 N N . CYS A 1 97 ? -2.847 0.023 16.888 1.00 87.00 97 CYS A N 1
ATOM 746 C CA . CYS A 1 97 ? -3.522 0.050 15.590 1.00 87.00 97 CYS A CA 1
ATOM 747 C C . CYS A 1 97 ? -2.654 0.712 14.517 1.00 87.00 97 CYS A C 1
ATOM 749 O O . CYS A 1 97 ? -2.601 0.209 13.398 1.00 87.00 97 CYS A O 1
ATOM 751 N N . TYR A 1 98 ? -1.891 1.757 14.860 1.00 79.62 98 TYR A N 1
ATOM 752 C CA . TYR A 1 98 ? -0.903 2.335 13.951 1.00 79.62 98 TYR A CA 1
ATOM 753 C C . TYR A 1 98 ? 0.136 1.292 13.518 1.00 79.62 98 TYR A C 1
ATOM 755 O O . TYR A 1 98 ? 0.349 1.107 12.322 1.00 79.62 98 TYR A O 1
ATOM 763 N N . GLN A 1 99 ? 0.732 0.542 14.452 1.00 77.00 99 GLN A N 1
ATOM 764 C CA . GLN A 1 99 ? 1.741 -0.477 14.125 1.00 77.00 99 GLN A CA 1
ATOM 765 C C . GLN A 1 99 ? 1.218 -1.589 13.209 1.00 77.00 99 GLN A C 1
ATOM 767 O O . GLN A 1 99 ? 1.946 -2.059 12.333 1.00 77.00 99 GLN A O 1
ATOM 772 N N . ILE A 1 100 ? -0.034 -2.010 13.398 1.00 78.88 100 ILE A N 1
ATOM 773 C CA . ILE A 1 100 ? -0.670 -3.044 12.568 1.00 78.88 100 ILE A CA 1
ATOM 774 C C . ILE A 1 100 ? -1.450 -2.474 11.387 1.00 78.88 100 ILE A C 1
ATOM 776 O O . ILE A 1 100 ? -2.032 -3.248 10.639 1.00 78.88 100 ILE A O 1
ATOM 780 N N . SER A 1 101 ? -1.406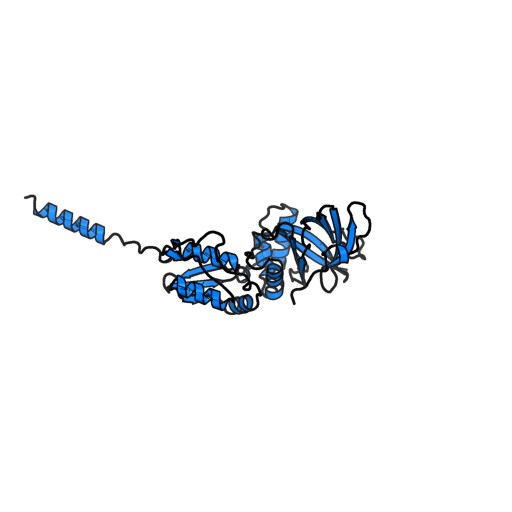 -1.158 11.165 1.00 79.00 101 SER A N 1
ATOM 781 C CA . SER A 1 101 ? -1.997 -0.501 9.987 1.00 79.00 101 SER A CA 1
ATOM 782 C C . SER A 1 101 ? -3.520 -0.566 9.933 1.00 79.00 101 SER A C 1
ATOM 784 O O . SER A 1 101 ? -4.121 -0.683 8.868 1.00 79.00 101 SER A O 1
ATOM 786 N N . MET A 1 102 ? -4.146 -0.498 11.100 1.00 85.62 102 MET A N 1
ATOM 787 C CA . MET A 1 102 ? -5.590 -0.553 11.259 1.00 85.62 102 MET A CA 1
ATOM 788 C C . MET A 1 102 ? -6.126 0.754 11.823 1.00 85.62 102 MET A C 1
ATOM 790 O O . MET A 1 102 ? -5.421 1.518 12.484 1.00 85.62 102 MET A O 1
ATOM 794 N N . THR A 1 103 ? -7.400 0.996 11.568 1.00 89.38 103 THR A N 1
ATOM 795 C CA . THR A 1 103 ? -8.189 2.014 12.249 1.00 89.38 103 THR A CA 1
ATOM 796 C C . THR A 1 103 ? -9.043 1.345 13.317 1.00 89.38 103 THR A C 1
ATOM 798 O O . THR A 1 103 ? -9.280 0.134 13.293 1.00 89.38 103 THR A O 1
ATOM 801 N N . TRP A 1 104 ? -9.496 2.135 14.283 1.00 93.94 104 TRP A N 1
ATOM 802 C CA . TRP A 1 104 ? -10.394 1.657 15.319 1.00 93.94 104 TRP A CA 1
ATOM 803 C C . TRP A 1 104 ? -11.506 2.670 15.576 1.00 93.94 104 TRP A C 1
ATOM 805 O O . TRP A 1 104 ? -11.311 3.879 15.444 1.00 93.94 104 TRP A O 1
ATOM 815 N N . ALA A 1 105 ? -12.675 2.163 15.948 1.00 95.19 105 ALA A N 1
ATOM 816 C CA . ALA A 1 105 ? -13.811 2.954 16.399 1.00 95.19 105 ALA A CA 1
ATOM 817 C C . ALA A 1 105 ? -14.376 2.345 17.683 1.00 95.19 105 ALA A C 1
ATOM 819 O O . ALA A 1 105 ? -14.468 1.123 17.799 1.00 95.19 105 ALA A O 1
ATOM 820 N N . PHE A 1 106 ? -14.759 3.188 18.640 1.00 96.62 106 PHE A N 1
ATOM 821 C CA . PHE A 1 106 ? -15.339 2.752 19.907 1.00 96.62 106 PHE A CA 1
ATOM 822 C C . PHE A 1 106 ? -16.829 3.082 19.966 1.00 96.62 106 PHE A C 1
ATOM 824 O O . PHE A 1 106 ? -17.225 4.232 19.771 1.00 96.62 106 PHE A O 1
ATOM 831 N N . ASP A 1 107 ? -17.644 2.070 20.256 1.00 95.81 107 ASP A N 1
ATOM 832 C CA . ASP A 1 107 ? -19.060 2.225 20.564 1.00 95.81 107 ASP A CA 1
ATOM 833 C C . ASP A 1 107 ? -19.269 2.210 22.091 1.00 95.81 107 ASP A C 1
ATOM 835 O O . ASP A 1 107 ? -19.236 1.137 22.709 1.00 95.81 107 ASP A O 1
ATOM 839 N N . PRO A 1 108 ? -19.523 3.374 22.720 1.00 91.94 108 PRO A N 1
ATOM 840 C CA . PRO A 1 108 ? -19.724 3.457 24.161 1.00 91.94 108 PRO A CA 1
ATOM 841 C C . PRO A 1 108 ? -21.021 2.786 24.630 1.00 91.94 108 PRO A C 1
ATOM 843 O O . PRO A 1 108 ? -21.131 2.467 25.812 1.00 91.94 108 PRO A O 1
ATOM 846 N N . ALA A 1 109 ? -22.006 2.570 23.749 1.00 92.94 109 ALA A N 1
ATOM 847 C CA . ALA A 1 109 ? -23.274 1.949 24.130 1.00 92.94 109 ALA A CA 1
ATOM 848 C C . ALA A 1 109 ? -23.126 0.441 24.365 1.00 92.94 109 ALA A C 1
ATOM 850 O O . ALA A 1 109 ? -23.807 -0.121 25.224 1.00 92.94 109 ALA A O 1
ATOM 851 N N . THR A 1 110 ? -22.236 -0.208 23.612 1.00 94.06 110 THR A N 1
ATOM 852 C CA . THR A 1 110 ? -21.987 -1.653 23.699 1.00 94.06 110 THR A CA 1
ATOM 853 C C . THR A 1 110 ? -20.649 -1.998 24.349 1.00 94.06 110 THR A C 1
ATOM 855 O O . THR A 1 110 ? -20.434 -3.154 24.702 1.00 94.06 110 THR A O 1
ATOM 858 N N . GLY A 1 111 ? -19.762 -1.016 24.544 1.00 94.56 111 GLY A N 1
ATOM 859 C CA . GLY A 1 111 ? -18.403 -1.258 25.030 1.00 94.56 111 GLY A CA 1
ATOM 860 C C . GLY A 1 111 ? -17.578 -2.048 24.016 1.00 94.56 111 GLY A C 1
ATOM 861 O O . GLY A 1 111 ? -16.822 -2.942 24.402 1.00 94.56 111 GLY A O 1
ATOM 862 N N . THR A 1 112 ? -17.765 -1.749 22.728 1.00 97.56 112 THR A N 1
ATOM 863 C CA . THR A 1 112 ? -17.164 -2.504 21.626 1.00 97.56 112 THR A CA 1
ATOM 864 C C . THR A 1 112 ? -16.163 -1.649 20.864 1.00 97.56 112 THR A C 1
ATOM 866 O O . THR A 1 112 ? -16.473 -0.536 20.440 1.00 97.56 112 THR A O 1
ATOM 869 N N . ILE A 1 113 ? -14.973 -2.193 20.638 1.00 97.69 113 ILE A N 1
ATOM 870 C CA . ILE A 1 113 ? -13.978 -1.660 19.715 1.00 97.69 113 ILE A CA 1
ATOM 871 C C . ILE A 1 113 ? -14.127 -2.397 18.388 1.00 97.69 113 ILE A C 1
ATOM 873 O O . ILE A 1 113 ? -14.015 -3.619 18.321 1.00 97.69 113 ILE A O 1
ATOM 877 N N . THR A 1 114 ? -14.355 -1.648 17.318 1.00 96.56 114 THR A N 1
ATOM 878 C CA . THR A 1 114 ? -14.334 -2.177 15.954 1.00 96.56 114 THR A CA 1
ATOM 879 C C . THR A 1 114 ? -12.989 -1.858 15.331 1.00 96.56 114 THR A C 1
ATOM 881 O O . THR A 1 114 ? -12.640 -0.686 15.225 1.00 96.56 114 THR A O 1
ATOM 884 N N . LEU A 1 115 ? -12.244 -2.889 14.941 1.00 94.75 115 LEU A N 1
ATOM 885 C CA . LEU A 1 115 ? -11.008 -2.770 14.177 1.00 94.75 115 LEU A CA 1
ATOM 886 C C . LEU A 1 115 ? -11.312 -2.914 12.690 1.00 94.75 115 LEU A C 1
ATOM 888 O O . LEU A 1 115 ? -11.926 -3.902 12.275 1.00 94.75 115 LEU A O 1
ATOM 892 N N . ASP A 1 116 ? -10.825 -1.971 11.896 1.00 90.94 116 ASP A N 1
ATOM 893 C CA . ASP A 1 116 ? -10.981 -1.974 10.446 1.00 90.94 116 ASP A CA 1
ATOM 894 C C . ASP A 1 116 ? -9.643 -1.680 9.754 1.00 90.94 116 ASP A C 1
ATOM 896 O O . ASP A 1 116 ? -8.676 -1.246 10.382 1.00 90.94 116 ASP A O 1
ATOM 900 N N . HIS A 1 117 ? -9.554 -1.947 8.457 1.00 84.69 117 HIS A N 1
ATOM 901 C CA . HIS A 1 117 ? -8.393 -1.587 7.658 1.00 84.69 117 HIS A CA 1
ATOM 902 C C . HIS A 1 117 ? -8.746 -0.410 6.747 1.00 84.69 117 HIS A C 1
ATOM 904 O O . HIS A 1 117 ? -9.809 -0.432 6.129 1.00 84.69 117 HIS A O 1
ATOM 910 N N . PRO A 1 118 ? -7.837 0.561 6.523 1.00 76.69 118 PRO A N 1
ATOM 911 C CA . PRO A 1 118 ? -8.043 1.634 5.545 1.00 76.69 118 PRO A CA 1
ATOM 912 C C . PRO A 1 118 ? -8.449 1.180 4.133 1.00 76.69 118 PRO A C 1
ATOM 914 O O . PRO A 1 118 ? -8.905 1.996 3.338 1.00 76.69 118 PRO A O 1
ATOM 917 N N . TRP A 1 119 ? -8.274 -0.106 3.798 1.00 76.06 119 TRP A N 1
ATOM 918 C CA . TRP A 1 119 ? -8.653 -0.618 2.487 1.00 76.06 119 TRP A CA 1
ATOM 919 C C . TRP A 1 119 ? -10.158 -0.857 2.361 1.00 76.06 119 TRP A C 1
ATOM 921 O O . TRP A 1 119 ? -10.691 -0.856 1.259 1.00 76.06 119 TRP A O 1
ATOM 931 N N . HIS A 1 120 ? -10.837 -1.056 3.487 1.00 75.19 120 HIS A N 1
ATOM 932 C CA . HIS A 1 120 ? -12.264 -1.330 3.549 1.00 75.19 120 HIS A CA 1
ATOM 933 C C . HIS A 1 120 ? -13.109 -0.044 3.432 1.00 75.19 120 HIS A C 1
ATOM 935 O O . HIS A 1 120 ? -14.321 -0.116 3.243 1.00 75.19 120 HIS A O 1
ATOM 941 N N . ASP A 1 121 ? -12.480 1.141 3.467 1.00 74.00 121 ASP A N 1
ATOM 942 C CA . ASP A 1 121 ? -13.170 2.408 3.220 1.00 74.00 121 ASP A CA 1
ATOM 943 C C . ASP A 1 121 ? -13.616 2.507 1.750 1.00 74.00 121 ASP A C 1
ATOM 945 O O . ASP A 1 121 ? -12.814 2.455 0.808 1.00 74.00 121 ASP A O 1
ATOM 949 N N . THR A 1 122 ? -14.927 2.619 1.538 1.00 71.88 122 THR A N 1
ATOM 950 C CA . THR A 1 122 ? -15.521 2.577 0.204 1.00 71.88 122 THR A CA 1
ATOM 951 C C . THR A 1 122 ? -15.607 3.971 -0.398 1.00 71.88 122 THR A C 1
ATOM 953 O O . THR A 1 122 ? -16.528 4.737 -0.110 1.00 71.88 122 THR A O 1
ATOM 956 N N . ASP A 1 123 ? -14.699 4.280 -1.318 1.00 87.00 123 ASP A N 1
ATOM 957 C CA . ASP A 1 123 ? -14.850 5.459 -2.168 1.00 87.00 123 ASP A CA 1
ATOM 958 C C . ASP A 1 123 ? -15.892 5.192 -3.280 1.00 87.00 123 ASP A C 1
ATOM 960 O O . ASP A 1 123 ? -15.769 4.185 -3.991 1.00 87.00 123 ASP A O 1
ATOM 964 N N . PRO A 1 124 ? -16.903 6.061 -3.476 1.00 90.06 124 PRO A N 1
ATOM 965 C CA . PRO A 1 124 ? -17.946 5.854 -4.482 1.00 90.06 124 PRO A CA 1
ATOM 966 C C . PRO A 1 124 ? -17.479 6.084 -5.928 1.00 90.06 124 PRO A C 1
ATOM 968 O O . PRO A 1 124 ? -18.148 5.626 -6.855 1.00 90.06 124 PRO A O 1
ATOM 971 N N . ARG A 1 125 ? -16.355 6.780 -6.152 1.00 92.50 125 ARG A N 1
ATOM 972 C CA . ARG A 1 125 ? -15.803 7.029 -7.493 1.00 92.50 125 ARG A CA 1
ATOM 973 C C . ARG A 1 125 ? -15.331 5.721 -8.122 1.00 92.50 125 ARG A C 1
ATOM 975 O O . ARG A 1 125 ? -14.842 4.827 -7.436 1.00 92.50 125 ARG A O 1
ATOM 982 N N . SER A 1 126 ? -15.425 5.593 -9.436 1.00 92.31 126 SER A N 1
ATOM 983 C CA . SER A 1 126 ? -14.872 4.452 -10.172 1.00 92.31 126 SER A CA 1
ATOM 984 C C . SER A 1 126 ? -13.336 4.428 -10.135 1.00 92.31 126 SER A C 1
ATOM 986 O O . SER A 1 126 ? -12.681 5.445 -9.910 1.00 92.31 126 SER A O 1
ATOM 988 N N . ALA A 1 127 ? -12.736 3.261 -10.400 1.00 92.81 127 ALA A N 1
ATOM 989 C CA . ALA A 1 127 ? -11.278 3.126 -10.494 1.00 92.81 127 ALA A CA 1
ATOM 990 C C . ALA A 1 127 ? -10.680 4.055 -11.571 1.00 92.81 127 ALA A C 1
ATOM 992 O O . ALA A 1 127 ? -9.638 4.669 -11.357 1.00 92.81 127 ALA A O 1
ATOM 993 N N . ARG A 1 128 ? -11.381 4.217 -12.702 1.00 94.88 128 ARG A N 1
ATOM 994 C CA . ARG A 1 128 ? -10.998 5.131 -13.784 1.00 94.88 128 ARG A CA 1
ATOM 995 C C . ARG A 1 128 ? -10.984 6.592 -13.335 1.00 94.88 128 ARG A C 1
ATOM 997 O O . ARG A 1 128 ? -10.051 7.317 -13.667 1.00 94.88 128 ARG A O 1
ATOM 1004 N N . GLU A 1 129 ? -12.008 7.024 -12.600 1.00 94.81 129 GLU A N 1
ATOM 1005 C CA . GLU A 1 129 ? -12.093 8.395 -12.078 1.00 94.81 129 GLU A CA 1
ATOM 1006 C C . GLU A 1 129 ? -10.970 8.684 -11.081 1.00 94.81 129 GLU A C 1
ATOM 1008 O O . GLU A 1 129 ? -10.325 9.725 -11.179 1.00 94.81 129 GLU A O 1
ATOM 1013 N N . LEU A 1 130 ? -10.686 7.743 -10.177 1.00 93.69 130 LEU A N 1
ATOM 1014 C CA . LEU A 1 130 ? -9.575 7.855 -9.228 1.00 93.69 130 LEU A CA 1
ATOM 1015 C C . LEU A 1 130 ? -8.223 7.920 -9.943 1.00 93.69 130 LEU A C 1
ATOM 1017 O O . LEU A 1 130 ? -7.414 8.794 -9.650 1.00 93.69 130 LEU A O 1
ATOM 1021 N N . LEU A 1 131 ? -7.987 7.048 -10.928 1.00 94.06 131 LEU A N 1
ATOM 1022 C CA . LEU A 1 131 ? -6.749 7.062 -11.707 1.00 94.06 131 LEU A CA 1
ATOM 1023 C C . LEU A 1 131 ? -6.563 8.388 -12.462 1.00 94.06 131 LEU A C 1
ATOM 1025 O O . LEU A 1 131 ? -5.458 8.931 -12.505 1.00 94.06 131 LEU A O 1
ATOM 1029 N N . ALA A 1 132 ? -7.637 8.924 -13.046 1.00 92.81 132 ALA A N 1
ATOM 1030 C CA . ALA A 1 132 ? -7.610 10.216 -13.723 1.00 92.81 132 ALA A CA 1
ATOM 1031 C C . ALA A 1 132 ? -7.305 11.372 -12.754 1.00 92.81 132 ALA A C 1
ATOM 1033 O O . ALA A 1 132 ? -6.510 12.250 -13.094 1.00 92.81 132 ALA A O 1
ATOM 1034 N N . ALA A 1 133 ? -7.881 11.347 -11.547 1.00 91.31 133 ALA A N 1
ATOM 1035 C CA . ALA A 1 133 ? -7.597 12.326 -10.501 1.00 91.31 133 ALA A CA 1
ATOM 1036 C C . ALA A 1 133 ? -6.124 12.272 -10.065 1.00 91.31 133 ALA A C 1
ATOM 1038 O O . ALA A 1 133 ? -5.442 13.291 -10.109 1.00 91.31 133 ALA A O 1
ATOM 1039 N N . ILE A 1 134 ? -5.587 11.076 -9.794 1.00 91.31 134 ILE A N 1
ATOM 1040 C CA . ILE A 1 134 ? -4.170 10.873 -9.444 1.00 91.31 134 ILE A CA 1
ATOM 1041 C C . ILE A 1 134 ? -3.245 11.432 -10.537 1.00 91.31 134 ILE A C 1
ATOM 1043 O O . ILE A 1 134 ? -2.297 12.160 -10.243 1.00 91.31 134 ILE A O 1
ATOM 1047 N N . ARG A 1 135 ? -3.524 11.125 -11.812 1.00 90.12 135 ARG A N 1
ATOM 1048 C CA . ARG A 1 135 ? -2.768 11.649 -12.966 1.00 90.12 135 ARG A CA 1
ATOM 1049 C C . ARG A 1 135 ? -2.789 13.181 -13.022 1.00 90.12 135 ARG A C 1
ATOM 1051 O O . ARG A 1 135 ? -1.752 13.803 -13.258 1.00 90.12 135 ARG A O 1
ATOM 1058 N N . SER A 1 136 ? -3.952 13.788 -12.800 1.00 86.06 136 SER A N 1
ATOM 1059 C CA . SER A 1 136 ? -4.121 15.246 -12.778 1.00 86.06 136 SER A CA 1
ATOM 1060 C C . SER A 1 136 ? -3.376 15.894 -11.608 1.00 86.06 136 SER A C 1
ATOM 1062 O O . SER A 1 136 ? -2.684 16.897 -11.783 1.00 86.06 136 SER A O 1
ATOM 1064 N N . ASP A 1 137 ? -3.465 15.314 -10.416 1.00 83.25 137 ASP A N 1
ATOM 1065 C CA . ASP A 1 137 ? -2.846 15.866 -9.212 1.00 83.25 137 ASP A CA 1
ATOM 1066 C C . ASP A 1 137 ? -1.324 15.825 -9.293 1.00 83.25 137 ASP A C 1
ATOM 1068 O O . ASP A 1 137 ? -0.656 16.830 -9.060 1.00 83.25 137 ASP A O 1
ATOM 1072 N N . ILE A 1 138 ? -0.763 14.691 -9.712 1.00 80.31 138 ILE A N 1
ATOM 1073 C CA . ILE A 1 138 ? 0.688 14.508 -9.808 1.00 80.31 138 ILE A CA 1
ATOM 1074 C C . ILE A 1 138 ? 1.305 15.441 -10.860 1.00 80.31 138 ILE A C 1
ATOM 1076 O O . ILE A 1 138 ? 2.413 15.941 -10.665 1.00 80.31 138 ILE A O 1
ATOM 1080 N N . THR A 1 139 ? 0.589 15.711 -11.956 1.00 70.19 139 THR A N 1
ATOM 1081 C CA . THR A 1 139 ? 1.059 16.615 -13.019 1.00 70.19 139 THR A CA 1
ATOM 1082 C C . THR A 1 139 ? 0.915 18.095 -12.663 1.00 70.19 139 THR A C 1
ATOM 1084 O O . THR A 1 139 ? 1.722 18.904 -13.119 1.00 70.19 139 THR A O 1
ATOM 1087 N N . SER A 1 140 ? -0.077 18.466 -11.848 1.00 61.25 140 SER A N 1
ATOM 1088 C CA . SER A 1 140 ? -0.365 19.865 -11.499 1.00 61.25 140 SER A CA 1
ATOM 1089 C C . SER A 1 140 ? 0.310 20.335 -10.206 1.00 61.25 140 SER A C 1
ATOM 1091 O O . SER A 1 140 ? 0.662 21.511 -10.094 1.00 61.25 140 SER A O 1
ATOM 1093 N N . SER A 1 141 ? 0.530 19.443 -9.235 1.00 54.28 141 SER A N 1
ATOM 1094 C CA . SER A 1 141 ? 1.245 19.745 -7.994 1.00 54.28 141 SER A CA 1
ATOM 1095 C C . SER A 1 141 ? 1.769 18.469 -7.315 1.00 54.28 141 SER A C 1
ATOM 1097 O O . SER A 1 141 ? 0.980 17.688 -6.783 1.00 54.28 141 SER A O 1
ATOM 1099 N N . PRO A 1 142 ? 3.095 18.279 -7.164 1.00 52.88 142 PRO A N 1
ATOM 1100 C CA . PRO A 1 142 ? 3.654 17.119 -6.457 1.00 52.88 142 PRO A CA 1
ATOM 1101 C C . PRO A 1 142 ? 3.325 17.077 -4.946 1.00 52.88 142 PRO A C 1
ATOM 1103 O O . PRO A 1 142 ? 3.726 16.143 -4.253 1.00 52.88 142 PRO A O 1
ATOM 1106 N N . LYS A 1 143 ? 2.598 18.079 -4.420 1.00 53.69 143 LYS A N 1
ATOM 1107 C CA . LYS A 1 143 ? 2.062 18.126 -3.048 1.00 53.69 143 LYS A CA 1
ATOM 1108 C C . LYS A 1 143 ? 0.555 17.836 -2.957 1.00 53.69 143 LYS A C 1
ATOM 1110 O O . LYS A 1 143 ? 0.007 17.978 -1.868 1.00 53.69 143 LYS A O 1
ATOM 1115 N N . GLY A 1 144 ? -0.111 17.505 -4.068 1.00 56.56 144 GLY A N 1
ATOM 1116 C CA . GLY A 1 144 ? -1.530 17.136 -4.069 1.00 56.56 144 GLY A CA 1
ATOM 1117 C C . GLY A 1 144 ? -1.820 15.956 -3.137 1.00 56.56 144 GLY A C 1
ATOM 1118 O O . GLY A 1 144 ? -0.925 15.164 -2.832 1.00 56.56 144 GLY A O 1
ATOM 1119 N N . ASP A 1 145 ? -3.069 15.829 -2.691 1.00 72.88 145 ASP A N 1
ATOM 1120 C CA . ASP A 1 145 ? -3.535 14.735 -1.827 1.00 72.88 145 ASP A CA 1
ATOM 1121 C C . ASP A 1 145 ? -3.752 13.430 -2.627 1.00 72.88 145 ASP A C 1
ATOM 1123 O O . ASP A 1 145 ? -4.738 12.712 -2.472 1.00 72.88 145 ASP A O 1
ATOM 1127 N N . TRP A 1 146 ? -2.795 13.096 -3.504 1.00 84.62 146 TRP A N 1
ATOM 1128 C CA . TRP A 1 146 ? -2.818 11.881 -4.324 1.00 84.62 146 TRP A CA 1
ATOM 1129 C C . TRP A 1 146 ? -2.835 10.616 -3.466 1.00 84.62 146 TRP A C 1
ATOM 1131 O O . TRP A 1 146 ? -3.220 9.555 -3.947 1.00 84.62 146 TRP A O 1
ATOM 1141 N N . ARG A 1 147 ? -2.407 10.706 -2.200 1.00 86.06 147 ARG A N 1
ATOM 1142 C CA . ARG A 1 147 ? -2.396 9.584 -1.257 1.00 86.06 147 ARG A CA 1
ATOM 1143 C C . ARG A 1 147 ? -3.805 9.099 -0.974 1.00 86.06 147 ARG A C 1
ATOM 1145 O O . ARG A 1 147 ? -4.024 7.894 -1.012 1.00 86.06 147 ARG A O 1
ATOM 1152 N N . LYS A 1 148 ? -4.755 10.006 -0.740 1.00 85.38 148 LYS A N 1
ATOM 1153 C CA . LYS A 1 148 ? -6.145 9.624 -0.490 1.00 85.38 148 LYS A CA 1
ATOM 1154 C C . LYS A 1 148 ? -6.756 8.922 -1.701 1.00 85.38 148 LYS A C 1
ATOM 1156 O O . LYS A 1 148 ? -7.341 7.849 -1.563 1.00 85.38 148 LYS A O 1
ATOM 1161 N N . ASP A 1 149 ? -6.561 9.486 -2.888 1.00 89.69 149 ASP A N 1
ATOM 1162 C CA . ASP A 1 149 ? -7.093 8.913 -4.125 1.00 89.69 149 ASP A CA 1
ATOM 1163 C C . ASP A 1 149 ? -6.402 7.593 -4.493 1.00 89.69 149 ASP A C 1
ATOM 1165 O O . ASP A 1 149 ? -7.060 6.654 -4.942 1.00 89.69 149 ASP A O 1
ATOM 1169 N N . LEU A 1 150 ? -5.096 7.474 -4.238 1.00 90.12 150 LEU A N 1
ATOM 1170 C CA . LEU A 1 150 ? -4.363 6.226 -4.423 1.00 90.12 150 LEU A CA 1
ATOM 1171 C C . LEU A 1 150 ? -4.804 5.158 -3.421 1.00 90.12 150 LEU A C 1
ATOM 1173 O O . LEU A 1 150 ? -5.006 4.023 -3.836 1.00 90.12 150 LEU A O 1
ATOM 1177 N N . ALA A 1 151 ? -4.996 5.495 -2.141 1.00 87.69 151 ALA A N 1
ATOM 1178 C CA . ALA A 1 151 ? -5.558 4.563 -1.163 1.00 87.69 151 ALA A CA 1
ATOM 1179 C C . ALA A 1 151 ? -6.904 4.035 -1.663 1.00 87.69 151 ALA A C 1
ATOM 1181 O O . ALA A 1 151 ? -7.058 2.829 -1.815 1.00 87.69 151 ALA A O 1
ATOM 1182 N N . ALA A 1 152 ? -7.824 4.929 -2.034 1.00 88.81 152 ALA A N 1
ATOM 1183 C CA . ALA A 1 152 ? -9.132 4.567 -2.573 1.00 88.81 152 ALA A CA 1
ATOM 1184 C C . ALA A 1 152 ? -9.056 3.696 -3.842 1.00 88.81 152 ALA A C 1
ATOM 1186 O O . ALA A 1 152 ? -9.904 2.822 -4.045 1.00 88.81 152 ALA A O 1
ATOM 1187 N N . LEU A 1 153 ? -8.059 3.920 -4.706 1.00 91.31 153 LEU A N 1
ATOM 1188 C CA . LEU A 1 153 ? -7.836 3.109 -5.903 1.00 91.31 153 LEU A CA 1
ATOM 1189 C C . LEU A 1 153 ? -7.345 1.699 -5.543 1.00 91.31 153 LEU A C 1
ATOM 1191 O O . LEU A 1 153 ? -7.912 0.718 -6.021 1.00 91.31 153 LEU A O 1
ATOM 1195 N N . LEU A 1 154 ? -6.347 1.595 -4.660 1.00 89.44 154 LEU A N 1
ATOM 1196 C CA . LEU A 1 154 ? -5.807 0.323 -4.159 1.00 89.44 154 LEU A CA 1
ATOM 1197 C C . LEU A 1 154 ? -6.853 -0.493 -3.375 1.00 89.44 154 LEU A C 1
ATOM 1199 O O . LEU A 1 154 ? -6.777 -1.719 -3.321 1.00 89.44 154 LEU A O 1
ATOM 1203 N N . SER A 1 155 ? -7.841 0.185 -2.792 1.00 86.69 155 SER A N 1
ATOM 1204 C CA . SER A 1 155 ? -8.980 -0.378 -2.058 1.00 86.69 155 SER A CA 1
ATOM 1205 C C . SER A 1 155 ? -10.102 -0.937 -2.935 1.00 86.69 155 SER A C 1
ATOM 1207 O O . SER A 1 155 ? -11.076 -1.479 -2.413 1.00 86.69 155 SER A O 1
ATOM 1209 N N . LYS A 1 156 ? -10.037 -0.806 -4.268 1.00 88.44 156 LYS A N 1
ATOM 1210 C CA . LYS A 1 156 ? -11.141 -1.278 -5.116 1.00 88.44 156 LYS A CA 1
ATOM 1211 C C . LYS A 1 156 ? -11.323 -2.795 -5.012 1.00 88.44 156 LYS A C 1
ATOM 1213 O O . LYS A 1 156 ? -10.323 -3.502 -5.023 1.00 88.44 156 LYS A O 1
ATOM 1218 N N . PRO A 1 157 ? -12.567 -3.323 -4.999 1.00 72.31 157 PRO A N 1
ATOM 1219 C CA . PRO A 1 157 ? -12.869 -4.704 -4.586 1.00 72.31 157 PRO A CA 1
ATOM 1220 C C . PRO A 1 157 ? -12.098 -5.826 -5.296 1.00 72.31 157 PRO A C 1
ATOM 1222 O O . PRO A 1 157 ? -11.953 -6.914 -4.752 1.00 72.31 157 PRO A O 1
ATOM 1225 N N . SER A 1 158 ? -11.604 -5.593 -6.514 1.00 68.31 158 SER A N 1
ATOM 1226 C CA . SER A 1 158 ? -10.827 -6.578 -7.275 1.00 68.31 158 SER A CA 1
ATOM 1227 C C . SER A 1 158 ? -9.321 -6.551 -6.985 1.00 68.31 158 SER A C 1
ATOM 1229 O O . SER A 1 158 ? -8.576 -7.297 -7.615 1.00 68.31 158 SER A O 1
ATOM 1231 N N . GLN A 1 159 ? -8.854 -5.654 -6.116 1.00 71.38 159 GLN A N 1
ATOM 1232 C CA . GLN A 1 159 ? -7.447 -5.277 -5.990 1.00 71.38 159 GLN A CA 1
ATOM 1233 C C . GLN A 1 159 ? -6.816 -5.434 -4.591 1.00 71.38 159 GLN A C 1
ATOM 1235 O O . GLN A 1 159 ? -5.584 -5.413 -4.556 1.00 71.38 159 GLN A O 1
ATOM 1240 N N . PRO A 1 160 ? -7.529 -5.626 -3.452 1.00 69.69 160 PRO A N 1
ATOM 1241 C CA . PRO A 1 160 ? -6.918 -5.372 -2.149 1.00 69.69 160 PRO A CA 1
ATOM 1242 C C . PRO A 1 160 ? -5.838 -6.395 -1.783 1.00 69.69 160 PRO A C 1
ATOM 1244 O O . PRO A 1 160 ? -4.770 -6.011 -1.310 1.00 69.69 160 PRO A O 1
ATOM 1247 N N . ASP A 1 161 ? -6.054 -7.673 -2.101 1.00 75.25 161 ASP A N 1
ATOM 1248 C CA . ASP A 1 161 ? -5.081 -8.739 -1.839 1.00 75.25 161 ASP A CA 1
ATOM 1249 C C . ASP A 1 161 ? -3.759 -8.527 -2.590 1.00 75.25 161 ASP A C 1
ATOM 1251 O O . ASP A 1 161 ? -2.702 -8.832 -2.048 1.00 75.25 161 ASP A O 1
ATOM 1255 N N . LEU A 1 162 ? -3.783 -7.995 -3.817 1.00 82.38 162 LEU A N 1
ATOM 1256 C CA . LEU A 1 162 ? -2.554 -7.706 -4.564 1.00 82.38 162 LEU A CA 1
ATOM 1257 C C . LEU A 1 162 ? -1.960 -6.359 -4.134 1.00 82.38 162 LEU A C 1
ATOM 1259 O O . LEU A 1 162 ? -0.763 -6.262 -3.866 1.00 82.38 162 LEU A O 1
ATOM 1263 N N . ALA A 1 163 ? -2.792 -5.325 -4.042 1.00 86.31 163 ALA A N 1
ATOM 1264 C CA . ALA A 1 163 ? -2.387 -3.959 -3.748 1.00 86.31 163 ALA A CA 1
ATOM 1265 C C . ALA A 1 163 ? -1.825 -3.806 -2.329 1.00 86.31 163 ALA A C 1
ATOM 1267 O O . ALA A 1 163 ? -0.658 -3.457 -2.143 1.00 86.31 163 ALA A O 1
ATOM 1268 N N . TRP A 1 164 ? -2.638 -4.099 -1.315 1.00 81.12 164 TRP A N 1
ATOM 1269 C CA . TRP A 1 164 ? -2.288 -3.847 0.079 1.00 81.12 164 TRP A CA 1
ATOM 1270 C C . TRP A 1 164 ? -1.252 -4.834 0.601 1.00 81.12 164 TRP A C 1
ATOM 1272 O O . TRP A 1 164 ? -0.372 -4.436 1.359 1.00 81.12 164 TRP A O 1
ATOM 1282 N N . LYS A 1 165 ? -1.252 -6.084 0.121 1.00 78.75 165 LYS A N 1
ATOM 1283 C CA . LYS A 1 165 ? -0.165 -7.029 0.416 1.00 78.75 165 LYS A CA 1
ATOM 1284 C C . LYS A 1 165 ? 1.166 -6.556 -0.160 1.00 78.75 165 LYS A C 1
ATOM 1286 O O . LYS A 1 165 ? 2.169 -6.629 0.539 1.00 78.75 165 LYS A O 1
ATOM 1291 N N . THR A 1 166 ? 1.191 -6.031 -1.389 1.00 81.75 166 THR A N 1
ATOM 1292 C CA . THR A 1 166 ? 2.409 -5.427 -1.963 1.00 81.75 166 THR A CA 1
ATOM 1293 C C . THR A 1 166 ? 2.881 -4.264 -1.099 1.00 81.75 166 THR A C 1
ATOM 1295 O O . THR A 1 166 ? 4.051 -4.205 -0.716 1.00 81.75 166 THR A O 1
ATOM 1298 N N . LEU A 1 167 ? 1.959 -3.371 -0.732 1.00 80.75 167 LEU A N 1
ATOM 1299 C CA . LEU A 1 167 ? 2.258 -2.228 0.118 1.00 80.75 167 LEU A CA 1
ATOM 1300 C C . LEU A 1 167 ? 2.845 -2.682 1.463 1.00 80.75 167 LEU A C 1
ATOM 1302 O O . LEU A 1 167 ? 3.855 -2.126 1.893 1.00 80.75 167 LEU A O 1
ATOM 1306 N N . GLN A 1 168 ? 2.268 -3.714 2.079 1.00 75.31 168 GLN A N 1
ATOM 1307 C CA . GLN A 1 168 ? 2.720 -4.309 3.336 1.00 75.31 168 GLN A CA 1
ATOM 1308 C C . GLN A 1 168 ? 4.082 -5.003 3.207 1.00 75.31 168 GLN A C 1
ATOM 1310 O O . GLN A 1 168 ? 4.940 -4.826 4.065 1.00 75.31 168 GLN A O 1
ATOM 1315 N N . CYS A 1 169 ? 4.313 -5.773 2.140 1.00 73.75 169 CYS A N 1
ATOM 1316 C CA . CYS A 1 169 ? 5.580 -6.466 1.892 1.00 73.75 169 CYS A CA 1
ATOM 1317 C C . CYS A 1 169 ? 6.747 -5.499 1.672 1.00 73.75 169 CYS A C 1
ATOM 1319 O O . CYS A 1 169 ? 7.891 -5.847 1.952 1.00 73.75 169 CYS A O 1
ATOM 1321 N N . ALA A 1 170 ? 6.472 -4.282 1.198 1.00 72.88 170 ALA A N 1
ATOM 1322 C CA . ALA A 1 170 ? 7.483 -3.238 1.101 1.00 72.88 170 ALA A CA 1
ATOM 1323 C C . ALA A 1 170 ? 7.869 -2.667 2.477 1.00 72.88 170 ALA A C 1
ATOM 1325 O O . ALA A 1 170 ? 8.742 -1.810 2.549 1.00 72.88 170 ALA A O 1
ATOM 1326 N N . VAL A 1 171 ? 7.236 -3.080 3.573 1.00 68.44 171 VAL A N 1
ATOM 1327 C CA . VAL A 1 171 ? 7.481 -2.535 4.910 1.00 68.44 171 VAL A CA 1
ATOM 1328 C C . VAL A 1 171 ? 8.257 -3.541 5.749 1.00 68.44 171 VAL A C 1
ATOM 1330 O O . VAL A 1 171 ? 7.960 -4.734 5.745 1.00 68.44 171 VAL A O 1
ATOM 1333 N N . ALA A 1 172 ? 9.275 -3.065 6.472 1.00 60.09 172 ALA A N 1
ATOM 1334 C CA . ALA A 1 172 ? 9.971 -3.900 7.443 1.00 60.09 172 ALA A CA 1
ATOM 1335 C C . ALA A 1 172 ? 8.991 -4.376 8.534 1.00 60.09 172 ALA A C 1
ATOM 1337 O O . ALA A 1 172 ? 8.104 -3.612 8.926 1.00 60.09 172 ALA A O 1
ATOM 1338 N N . PRO A 1 173 ? 9.155 -5.599 9.070 1.00 55.38 173 PRO A N 1
ATOM 1339 C CA . PRO A 1 173 ? 8.354 -6.060 10.198 1.00 55.38 173 PRO A CA 1
ATOM 1340 C C . PRO A 1 173 ? 8.367 -5.031 11.337 1.00 55.38 173 PRO A C 1
ATOM 1342 O O . PRO A 1 173 ? 9.432 -4.541 11.715 1.00 55.38 173 PRO A O 1
ATOM 1345 N N . GLY A 1 174 ? 7.192 -4.697 11.870 1.00 50.88 174 GLY A N 1
ATOM 1346 C CA . GLY A 1 174 ? 7.061 -3.744 12.975 1.00 50.88 174 GLY A CA 1
ATOM 1347 C C . GLY A 1 174 ? 6.912 -2.268 12.590 1.00 50.88 174 GLY A C 1
ATOM 1348 O O . GLY A 1 174 ? 6.900 -1.421 13.479 1.00 50.88 174 GLY A O 1
ATOM 1349 N N . VAL A 1 175 ? 6.794 -1.935 11.301 1.00 58.94 175 VAL A N 1
ATOM 1350 C CA . VAL A 1 175 ? 6.533 -0.561 10.845 1.00 58.94 175 VAL A CA 1
ATOM 1351 C C . VAL A 1 175 ? 5.094 -0.436 10.336 1.00 58.94 175 VAL A C 1
ATOM 1353 O O . VAL A 1 175 ? 4.615 -1.280 9.581 1.00 58.94 175 VAL A O 1
ATOM 1356 N N . ALA A 1 176 ? 4.426 0.645 10.742 1.00 59.34 176 ALA A N 1
ATOM 1357 C CA . ALA A 1 176 ? 3.076 0.993 10.314 1.00 59.34 176 ALA A CA 1
ATOM 1358 C C . ALA A 1 176 ? 2.967 1.138 8.787 1.00 59.34 176 ALA A C 1
ATOM 1360 O O . ALA A 1 176 ? 3.763 1.833 8.142 1.00 59.34 176 ALA A O 1
ATOM 1361 N N . VAL A 1 177 ? 1.937 0.531 8.209 1.00 62.56 177 VAL A N 1
ATOM 1362 C CA . VAL A 1 177 ? 1.644 0.516 6.774 1.00 62.56 177 VAL A CA 1
ATOM 1363 C C . VAL A 1 177 ? 0.551 1.522 6.481 1.00 62.56 177 VAL A C 1
ATOM 1365 O O . VAL A 1 177 ? -0.638 1.255 6.528 1.00 62.56 177 VAL A O 1
ATOM 1368 N N . GLY A 1 178 ? 0.990 2.720 6.129 1.00 64.00 178 GLY A N 1
ATOM 1369 C CA . GLY A 1 178 ? 0.144 3.753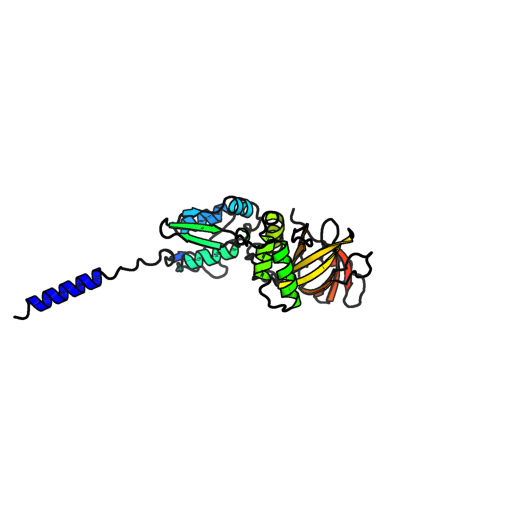 5.549 1.00 64.00 178 GLY A CA 1
ATOM 1370 C C . GLY A 1 178 ? 0.830 4.375 4.343 1.00 64.00 178 GLY A C 1
ATOM 1371 O O . GLY A 1 178 ? 2.048 4.232 4.170 1.00 64.00 178 GLY A O 1
ATOM 1372 N N . LEU A 1 179 ? 0.053 5.077 3.517 1.00 70.00 179 LEU A N 1
ATOM 1373 C CA . LEU A 1 179 ? 0.601 5.943 2.469 1.00 70.00 179 LEU A CA 1
ATOM 1374 C C . LEU A 1 179 ? 1.244 7.214 3.051 1.00 70.00 179 LEU A C 1
ATOM 1376 O O . LEU A 1 179 ? 2.040 7.867 2.379 1.00 70.00 179 LEU A O 1
ATOM 1380 N N . ASP A 1 180 ? 0.982 7.532 4.316 1.00 71.31 180 ASP A N 1
ATOM 1381 C CA . ASP A 1 180 ? 1.583 8.683 5.003 1.00 71.31 180 ASP A CA 1
ATOM 1382 C C . ASP A 1 180 ? 3.099 8.527 5.189 1.00 71.31 180 ASP A C 1
ATOM 1384 O O . ASP A 1 180 ? 3.837 9.509 5.202 1.00 71.31 180 ASP A O 1
ATOM 1388 N N . ASN A 1 181 ? 3.578 7.280 5.229 1.00 70.00 181 ASN A N 1
ATOM 1389 C CA . ASN A 1 181 ? 4.989 6.932 5.396 1.00 70.00 181 ASN A CA 1
ATOM 1390 C C . ASN A 1 181 ? 5.684 6.569 4.071 1.00 70.00 181 ASN A C 1
ATOM 1392 O O . ASN A 1 181 ? 6.743 5.936 4.082 1.00 70.00 181 ASN A O 1
ATOM 1396 N N . VAL A 1 182 ? 5.086 6.907 2.921 1.00 78.56 182 VAL A N 1
ATOM 1397 C CA . VAL A 1 182 ? 5.686 6.666 1.598 1.00 78.56 182 VAL A CA 1
ATOM 1398 C C . VAL A 1 182 ? 5.862 7.962 0.819 1.00 78.56 182 VAL A C 1
ATOM 1400 O O . VAL A 1 182 ? 5.057 8.891 0.911 1.00 78.56 182 VAL A O 1
ATOM 1403 N N . ASN A 1 183 ? 6.913 8.002 0.008 1.00 82.81 183 ASN A N 1
ATOM 1404 C CA . ASN A 1 183 ? 7.179 9.070 -0.943 1.00 82.81 183 ASN A CA 1
ATOM 1405 C C . ASN A 1 183 ? 6.835 8.601 -2.354 1.00 82.81 183 ASN A C 1
ATOM 1407 O O . ASN A 1 183 ? 7.076 7.449 -2.709 1.00 82.81 183 ASN A O 1
ATOM 1411 N N . LEU A 1 184 ? 6.311 9.504 -3.177 1.00 86.31 184 LEU A N 1
ATOM 1412 C CA . LEU A 1 184 ? 6.143 9.236 -4.599 1.00 86.31 184 LEU A CA 1
ATOM 1413 C C . LEU A 1 184 ? 7.519 9.287 -5.275 1.00 86.31 184 LEU A C 1
ATOM 1415 O O . LEU A 1 184 ? 8.146 10.343 -5.312 1.00 86.31 184 LEU A O 1
ATOM 1419 N N . GLY A 1 185 ? 7.997 8.146 -5.770 1.00 87.56 185 GLY A N 1
ATOM 1420 C CA . GLY A 1 185 ? 9.265 8.049 -6.497 1.00 87.56 185 GLY A CA 1
ATOM 1421 C C . GLY A 1 185 ? 9.113 8.333 -7.990 1.00 87.56 185 GLY A C 1
ATOM 1422 O O . GLY A 1 185 ? 9.962 8.996 -8.577 1.00 87.56 185 GLY A O 1
ATOM 1423 N N . LEU A 1 186 ? 8.031 7.837 -8.594 1.00 90.00 186 LEU A N 1
ATOM 1424 C CA . LEU A 1 186 ? 7.678 8.044 -9.998 1.00 90.00 186 LEU A CA 1
ATOM 1425 C C . LEU A 1 186 ? 6.175 7.840 -10.175 1.00 90.00 186 LEU A C 1
ATOM 1427 O O . LEU A 1 186 ? 5.598 6.942 -9.565 1.00 90.00 186 LEU A O 1
ATOM 1431 N N . ALA A 1 187 ? 5.553 8.634 -11.036 1.00 91.69 187 ALA A N 1
ATOM 1432 C CA . ALA A 1 187 ? 4.230 8.336 -11.561 1.00 91.69 187 ALA A CA 1
ATOM 1433 C C . ALA A 1 187 ? 4.119 8.842 -12.997 1.00 91.69 187 ALA A C 1
ATOM 1435 O O . ALA A 1 187 ? 4.254 10.040 -13.245 1.00 91.69 187 ALA A O 1
ATOM 1436 N N . CYS A 1 188 ? 3.929 7.927 -13.942 1.00 90.44 188 CYS A N 1
ATOM 1437 C CA . CYS A 1 188 ? 3.916 8.247 -15.365 1.00 90.44 188 CYS A CA 1
ATOM 1438 C C . CYS A 1 188 ? 3.263 7.138 -16.189 1.00 90.44 188 CYS A C 1
ATOM 1440 O O . CYS A 1 188 ? 3.142 5.995 -15.746 1.00 90.44 188 CYS A O 1
ATOM 1442 N N . ASP A 1 189 ? 2.899 7.471 -17.422 1.00 91.69 189 ASP A N 1
ATOM 1443 C CA . ASP A 1 189 ? 2.541 6.468 -18.415 1.00 91.69 189 ASP A CA 1
ATOM 1444 C C . ASP A 1 189 ? 3.794 5.748 -18.931 1.00 91.69 189 ASP A C 1
ATOM 1446 O O . ASP A 1 189 ? 4.835 6.363 -19.165 1.00 91.69 189 ASP A O 1
ATOM 1450 N N . VAL A 1 190 ? 3.691 4.430 -19.092 1.00 91.62 190 VAL A N 1
ATOM 1451 C CA . VAL A 1 190 ? 4.748 3.553 -19.605 1.00 91.62 190 VAL A CA 1
ATOM 1452 C C . VAL A 1 190 ? 4.166 2.550 -20.595 1.00 91.62 190 VAL A C 1
ATOM 1454 O O . VAL A 1 190 ? 3.018 2.122 -20.462 1.00 91.62 190 VAL A O 1
ATOM 1457 N N . ILE A 1 191 ? 4.963 2.147 -21.581 1.00 91.56 191 ILE A N 1
ATOM 1458 C CA . ILE A 1 191 ? 4.631 1.049 -22.496 1.00 91.56 191 ILE A CA 1
ATOM 1459 C C . ILE A 1 191 ? 5.324 -0.215 -21.984 1.00 91.56 191 ILE A C 1
ATOM 1461 O O . ILE A 1 191 ? 6.547 -0.233 -21.852 1.00 91.56 191 ILE A O 1
ATOM 1465 N N . ALA A 1 192 ? 4.557 -1.261 -21.682 1.00 90.75 192 ALA A N 1
ATOM 1466 C CA . ALA A 1 192 ? 5.104 -2.550 -21.262 1.00 90.75 192 ALA A CA 1
ATOM 1467 C C . ALA A 1 192 ? 5.610 -3.381 -22.454 1.00 90.75 192 ALA A C 1
ATOM 1469 O 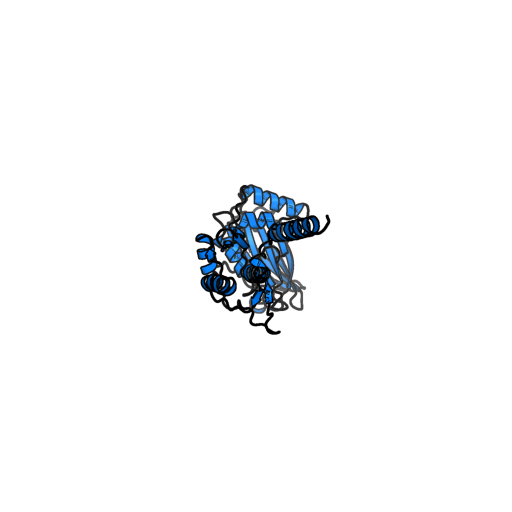O . ALA A 1 192 ? 5.400 -3.037 -23.619 1.00 90.75 192 ALA A O 1
ATOM 1470 N N . ALA A 1 193 ? 6.244 -4.516 -22.165 1.00 88.19 193 ALA A N 1
ATOM 1471 C CA . ALA A 1 193 ? 6.750 -5.455 -23.165 1.00 88.19 193 ALA A CA 1
ATOM 1472 C C . ALA A 1 193 ? 5.673 -6.041 -24.091 1.00 88.19 193 ALA A C 1
ATOM 1474 O O . ALA A 1 193 ? 5.960 -6.378 -25.239 1.00 88.19 193 ALA A O 1
ATOM 1475 N N . ASP A 1 194 ? 4.423 -6.114 -23.627 1.00 87.81 194 ASP A N 1
ATOM 1476 C CA . ASP A 1 194 ? 3.272 -6.525 -24.437 1.00 87.81 194 ASP A CA 1
ATOM 1477 C C . ASP A 1 194 ? 2.738 -5.411 -25.362 1.00 87.81 194 ASP A C 1
ATOM 1479 O O . ASP A 1 194 ? 1.736 -5.607 -26.052 1.00 87.81 194 ASP A O 1
ATOM 1483 N N . GLY A 1 195 ? 3.386 -4.241 -25.368 1.00 87.44 195 GLY A N 1
ATOM 1484 C CA . GLY A 1 195 ? 2.999 -3.065 -26.143 1.00 87.44 195 GLY A CA 1
ATOM 1485 C C . GLY A 1 195 ? 1.805 -2.301 -25.569 1.00 87.44 195 GLY A C 1
ATOM 1486 O O . GLY A 1 195 ? 1.382 -1.310 -26.167 1.00 87.44 195 GLY A O 1
ATOM 1487 N N . LYS A 1 196 ? 1.242 -2.723 -24.430 1.00 89.25 196 LYS A N 1
ATOM 1488 C CA . LYS A 1 196 ? 0.133 -2.009 -23.792 1.00 89.25 196 LYS A CA 1
ATOM 1489 C C . LYS A 1 196 ? 0.645 -0.862 -22.931 1.00 89.25 196 LYS A C 1
ATOM 1491 O O . LYS A 1 196 ? 1.727 -0.915 -22.348 1.00 89.25 196 LYS A O 1
ATOM 1496 N N . MET A 1 197 ? -0.182 0.173 -22.838 1.00 91.25 197 MET A N 1
ATOM 1497 C CA . MET A 1 197 ? 0.067 1.325 -21.985 1.00 91.25 197 MET A CA 1
ATOM 1498 C C . MET A 1 197 ? -0.429 1.057 -20.564 1.00 91.25 197 MET A C 1
ATOM 1500 O O . MET A 1 197 ? -1.545 0.569 -20.367 1.00 91.25 197 MET A O 1
ATOM 1504 N N . TYR A 1 198 ? 0.391 1.429 -19.590 1.00 93.38 198 TYR A N 1
ATOM 1505 C CA . TYR A 1 198 ? 0.075 1.382 -18.170 1.00 93.38 198 TYR A CA 1
ATOM 1506 C C . TYR A 1 198 ? 0.403 2.723 -17.526 1.00 93.38 198 TYR A C 1
ATOM 1508 O O . TYR A 1 198 ? 1.362 3.380 -17.917 1.00 93.38 198 TYR A O 1
ATOM 1516 N N . PHE A 1 199 ? -0.349 3.101 -16.498 1.00 94.00 199 PHE A N 1
ATOM 1517 C CA . PHE A 1 199 ? 0.098 4.111 -15.550 1.00 94.00 199 PHE A CA 1
ATOM 1518 C C . PHE A 1 199 ? 0.888 3.422 -14.445 1.00 94.00 199 PHE A C 1
ATOM 1520 O O . PHE A 1 199 ? 0.325 2.645 -13.670 1.00 94.00 199 PHE A O 1
ATOM 1527 N N . LEU A 1 200 ? 2.187 3.683 -14.389 1.00 94.00 200 LEU A N 1
ATOM 1528 C CA . LEU A 1 200 ? 3.063 3.156 -13.357 1.00 94.00 200 LEU A CA 1
ATOM 1529 C C . LEU A 1 200 ? 3.134 4.148 -12.203 1.00 94.00 200 LEU A C 1
ATOM 1531 O O . LEU A 1 200 ? 3.490 5.302 -12.413 1.00 94.00 200 LEU A O 1
ATOM 1535 N N . VAL A 1 201 ? 2.863 3.678 -10.990 1.00 93.38 201 VAL A N 1
ATOM 1536 C CA . VAL A 1 201 ? 3.091 4.404 -9.739 1.00 93.38 201 VAL A CA 1
ATOM 1537 C C . VAL A 1 201 ? 4.166 3.669 -8.955 1.00 93.38 201 VAL A C 1
ATOM 1539 O O . VAL A 1 201 ? 4.004 2.495 -8.641 1.00 93.38 201 VAL A O 1
ATOM 1542 N N . LEU A 1 202 ? 5.245 4.362 -8.613 1.00 91.25 202 LEU A N 1
ATOM 1543 C CA . LEU A 1 202 ? 6.330 3.884 -7.768 1.00 91.25 202 LEU A CA 1
ATOM 1544 C C . LEU A 1 202 ? 6.304 4.640 -6.441 1.00 91.25 202 LEU A C 1
ATOM 1546 O O . LEU A 1 202 ? 6.487 5.858 -6.405 1.00 91.25 202 LEU A O 1
ATOM 1550 N N . LEU A 1 203 ? 6.133 3.906 -5.348 1.00 88.62 203 LEU A N 1
ATOM 1551 C CA . LEU A 1 203 ? 6.160 4.429 -3.988 1.00 88.62 203 LEU A CA 1
ATOM 1552 C C . LEU A 1 203 ? 7.429 3.954 -3.295 1.00 88.62 203 LEU A C 1
ATOM 1554 O O . LEU A 1 203 ? 7.673 2.754 -3.196 1.00 88.62 203 LEU A O 1
ATOM 1558 N N . VAL A 1 204 ? 8.216 4.895 -2.795 1.00 84.19 204 VAL A N 1
ATOM 1559 C CA . VAL A 1 204 ? 9.496 4.648 -2.135 1.00 84.19 204 VAL A CA 1
ATOM 1560 C C . VAL A 1 204 ? 9.334 4.862 -0.643 1.00 84.19 204 VAL A C 1
ATOM 1562 O O . VAL A 1 204 ? 8.767 5.866 -0.205 1.00 84.19 204 VAL A O 1
ATOM 1565 N N . ARG A 1 205 ? 9.876 3.942 0.150 1.00 76.44 205 ARG A N 1
ATOM 1566 C CA . ARG A 1 205 ? 9.935 4.068 1.601 1.00 76.44 205 ARG A CA 1
ATOM 1567 C C . ARG A 1 205 ? 11.372 4.174 2.088 1.00 76.44 205 ARG A C 1
ATOM 1569 O O . ARG A 1 205 ? 12.183 3.292 1.793 1.00 76.44 205 ARG A O 1
ATOM 1576 N N . PRO A 1 206 ? 11.686 5.194 2.897 1.00 63.78 206 PRO A N 1
ATOM 1577 C CA . PRO A 1 206 ? 12.878 5.146 3.729 1.00 63.78 206 PRO A CA 1
ATOM 1578 C C . PRO A 1 206 ? 12.668 4.101 4.839 1.00 63.78 206 PRO A C 1
ATOM 1580 O O . PRO A 1 206 ? 11.723 4.209 5.621 1.00 63.78 206 PRO A O 1
ATOM 1583 N N . LEU A 1 207 ? 13.525 3.078 4.937 1.00 59.16 207 LEU A N 1
ATOM 1584 C CA . LEU A 1 207 ? 13.483 2.147 6.071 1.00 59.16 207 LEU A CA 1
ATOM 1585 C C . LEU A 1 207 ? 14.260 2.759 7.241 1.00 59.16 207 LEU A C 1
ATOM 1587 O O . LEU A 1 207 ? 15.475 2.636 7.341 1.00 59.16 207 LEU A O 1
ATOM 1591 N N . TYR A 1 208 ? 13.552 3.442 8.142 1.00 47.97 208 TYR A N 1
ATOM 1592 C CA . TYR A 1 208 ? 14.175 4.161 9.262 1.00 47.97 208 TYR A CA 1
ATOM 1593 C C . TYR A 1 208 ? 14.909 3.253 10.265 1.00 47.97 208 TYR A C 1
ATOM 1595 O O . TYR A 1 208 ? 15.856 3.696 10.910 1.00 47.97 208 TYR A O 1
ATOM 1603 N N . SER A 1 209 ? 14.491 1.990 10.405 1.00 47.41 209 SER A N 1
ATOM 1604 C CA . SER A 1 209 ? 15.060 1.032 11.367 1.00 47.41 209 SER A CA 1
ATOM 1605 C C . SER A 1 209 ? 16.329 0.329 10.877 1.00 47.41 209 SER A C 1
ATOM 1607 O O . SER A 1 209 ? 17.052 -0.254 11.684 1.00 47.41 209 SER A O 1
ATOM 1609 N N . VAL A 1 210 ? 16.628 0.410 9.578 1.00 48.38 210 VAL A N 1
ATOM 1610 C CA . VAL A 1 210 ? 17.874 -0.081 8.985 1.00 48.38 210 VAL A CA 1
ATOM 1611 C C . VAL A 1 210 ? 18.483 1.089 8.226 1.00 48.38 210 VAL A C 1
ATOM 1613 O O . VAL A 1 210 ? 18.130 1.298 7.062 1.00 48.38 210 VAL A O 1
ATOM 1616 N N . PRO A 1 211 ? 19.366 1.878 8.872 1.00 35.81 211 PRO A N 1
ATOM 1617 C CA . PRO A 1 211 ? 20.072 2.954 8.203 1.00 35.81 211 PRO A CA 1
ATOM 1618 C C . PRO A 1 211 ? 20.628 2.423 6.887 1.00 35.81 211 PRO A C 1
ATOM 1620 O O . PRO A 1 211 ? 21.393 1.460 6.877 1.00 35.81 211 PRO A O 1
ATOM 1623 N N . ALA A 1 212 ? 20.185 3.045 5.794 1.00 38.38 212 ALA A N 1
ATOM 1624 C CA . ALA A 1 212 ? 20.628 2.777 4.438 1.00 38.38 212 ALA A CA 1
ATOM 1625 C C . ALA A 1 212 ? 19.996 1.595 3.675 1.00 38.38 212 ALA A C 1
ATOM 1627 O O . ALA A 1 212 ? 20.465 1.271 2.590 1.00 38.38 212 ALA A O 1
ATOM 1628 N N . ALA A 1 213 ? 18.894 1.008 4.145 1.00 48.97 213 ALA A N 1
ATOM 1629 C CA . ALA A 1 213 ? 18.010 0.223 3.277 1.00 48.97 213 ALA A CA 1
ATOM 1630 C C . ALA A 1 213 ? 16.835 1.092 2.784 1.00 48.97 213 ALA A C 1
ATOM 1632 O O . ALA A 1 213 ? 16.266 1.874 3.546 1.00 48.97 213 ALA A O 1
ATOM 1633 N N . SER A 1 214 ? 16.457 0.973 1.511 1.00 58.12 214 SER A N 1
ATOM 1634 C CA . SER A 1 214 ? 15.176 1.480 1.006 1.00 58.12 214 SER A CA 1
ATOM 1635 C C . SER A 1 214 ? 14.381 0.318 0.420 1.00 58.12 214 SER A C 1
ATOM 1637 O O . SER A 1 214 ? 14.923 -0.668 -0.079 1.00 58.12 214 SER A O 1
ATOM 1639 N N . SER A 1 215 ? 13.068 0.421 0.486 1.00 74.81 215 SER A N 1
ATOM 1640 C CA . SER A 1 215 ? 12.177 -0.466 -0.247 1.00 74.81 215 SER A CA 1
ATOM 1641 C C . SER A 1 215 ? 11.289 0.388 -1.122 1.00 74.81 215 SER A C 1
ATOM 1643 O O . SER A 1 215 ? 10.990 1.544 -0.806 1.00 74.81 215 SER A O 1
ATOM 1645 N N . ALA A 1 216 ? 10.860 -0.172 -2.238 1.00 81.06 216 ALA A N 1
ATOM 1646 C CA . ALA A 1 216 ? 9.807 0.440 -3.010 1.00 81.06 216 ALA A CA 1
ATOM 1647 C C . ALA A 1 216 ? 8.763 -0.603 -3.384 1.00 81.06 216 ALA A C 1
ATOM 1649 O O . ALA A 1 216 ? 9.050 -1.792 -3.526 1.00 81.06 216 ALA A O 1
ATOM 1650 N N . SER A 1 217 ? 7.542 -0.124 -3.549 1.00 87.88 217 SER A N 1
ATOM 1651 C CA . SER A 1 217 ? 6.453 -0.859 -4.174 1.00 87.88 217 SER A CA 1
ATOM 1652 C C . SER A 1 217 ? 6.058 -0.133 -5.445 1.00 87.88 217 SER A C 1
ATOM 1654 O O . SER A 1 217 ? 5.965 1.097 -5.425 1.00 87.88 217 SER A O 1
ATOM 1656 N N . TYR A 1 218 ? 5.773 -0.863 -6.515 1.00 91.50 218 TYR A N 1
ATOM 1657 C CA . TYR A 1 218 ? 5.138 -0.290 -7.696 1.00 91.50 218 TYR A CA 1
ATOM 1658 C C . TYR A 1 218 ? 3.769 -0.904 -7.952 1.00 91.50 218 TYR A C 1
ATOM 1660 O O . TYR A 1 218 ? 3.478 -2.025 -7.533 1.00 91.50 218 TYR A O 1
ATOM 1668 N N . TYR A 1 219 ? 2.964 -0.151 -8.692 1.00 93.50 219 TYR A N 1
ATOM 1669 C CA . TYR A 1 219 ? 1.620 -0.500 -9.124 1.00 93.50 219 TYR A CA 1
ATOM 1670 C C . TYR A 1 219 ? 1.465 -0.060 -10.577 1.00 93.50 219 TYR A C 1
ATOM 1672 O O . TYR A 1 219 ? 1.715 1.101 -10.900 1.00 93.50 219 TYR A O 1
ATOM 1680 N N . ALA A 1 220 ? 1.081 -0.979 -11.455 1.00 94.19 220 ALA A N 1
ATOM 1681 C CA . ALA A 1 220 ? 0.816 -0.706 -12.860 1.00 94.19 220 ALA A CA 1
ATOM 1682 C C . ALA A 1 220 ? -0.684 -0.840 -13.128 1.00 94.19 220 ALA A C 1
ATOM 1684 O O . ALA A 1 220 ? -1.250 -1.939 -13.079 1.00 94.19 220 ALA A O 1
ATOM 1685 N N . PHE A 1 221 ? -1.322 0.288 -13.423 1.00 94.81 221 PHE A N 1
ATOM 1686 C CA . PHE A 1 221 ? -2.751 0.369 -13.702 1.00 94.81 221 PHE A CA 1
ATOM 1687 C C . PHE A 1 221 ? -3.008 0.452 -15.201 1.00 94.81 221 PHE A C 1
ATOM 1689 O O . PHE A 1 221 ? -2.291 1.132 -15.934 1.00 94.81 221 PHE A O 1
ATOM 1696 N N . ARG A 1 222 ? -4.062 -0.216 -15.661 1.00 93.38 222 ARG A N 1
ATOM 1697 C CA . ARG A 1 222 ? -4.623 -0.000 -16.999 1.00 93.38 222 ARG A CA 1
ATOM 1698 C C . ARG A 1 222 ? -5.423 1.301 -17.033 1.00 93.38 222 ARG A C 1
ATOM 1700 O O . ARG A 1 222 ? -5.753 1.863 -15.994 1.00 93.38 222 ARG A O 1
ATOM 1707 N N . GLU A 1 223 ? -5.771 1.763 -18.233 1.00 92.00 223 GLU A N 1
ATOM 1708 C CA . GLU A 1 223 ? -6.522 3.014 -18.438 1.00 92.00 223 GLU A CA 1
ATOM 1709 C C . GLU A 1 223 ? -7.872 3.052 -17.694 1.00 92.00 223 GLU A C 1
ATOM 1711 O O . GLU A 1 223 ? -8.333 4.113 -17.279 1.00 92.00 223 GLU A O 1
ATOM 1716 N N . ASP A 1 224 ? -8.501 1.895 -17.491 1.00 93.25 224 ASP A N 1
ATOM 1717 C CA . ASP A 1 224 ? -9.763 1.748 -16.761 1.00 93.25 224 ASP A CA 1
ATOM 1718 C C . ASP A 1 224 ? -9.607 1.779 -15.225 1.00 93.25 224 ASP A C 1
ATOM 1720 O O . ASP A 1 224 ? -10.605 1.694 -14.508 1.00 93.25 224 ASP A O 1
ATOM 1724 N N . GLY A 1 225 ? -8.380 1.911 -14.709 1.00 91.94 225 GLY A N 1
ATOM 1725 C CA . GLY A 1 225 ? -8.070 1.859 -13.278 1.00 91.94 225 GLY A CA 1
ATOM 1726 C C . GLY A 1 225 ? -7.875 0.444 -12.728 1.00 91.94 225 GLY A C 1
ATOM 1727 O O . GLY A 1 225 ? -7.663 0.278 -11.526 1.00 91.94 225 GLY A O 1
ATOM 1728 N N . THR A 1 226 ? -7.924 -0.592 -13.570 1.00 92.00 226 THR A N 1
ATOM 1729 C CA . THR A 1 226 ? -7.639 -1.964 -13.140 1.00 92.00 226 THR A CA 1
ATOM 1730 C C . THR A 1 226 ? -6.154 -2.112 -12.813 1.00 92.00 226 THR A C 1
ATOM 1732 O O . THR A 1 226 ? -5.301 -1.892 -13.677 1.00 92.00 226 THR A O 1
ATOM 1735 N N . LEU A 1 227 ? -5.835 -2.537 -11.588 1.00 92.88 227 LEU A N 1
ATOM 1736 C CA . LEU A 1 227 ? -4.480 -2.942 -11.215 1.00 92.88 227 LEU A CA 1
ATOM 1737 C C . LEU A 1 227 ? -4.100 -4.227 -11.958 1.00 92.88 227 LEU A C 1
ATOM 1739 O O . LEU A 1 227 ? -4.714 -5.273 -11.753 1.00 92.88 227 LEU A O 1
ATOM 1743 N N . ALA A 1 228 ? -3.100 -4.143 -12.833 1.00 91.62 228 ALA A N 1
ATOM 1744 C CA . ALA A 1 228 ? -2.637 -5.275 -13.629 1.00 91.62 228 ALA A CA 1
ATOM 1745 C C . ALA A 1 228 ? -1.419 -5.965 -13.016 1.00 91.62 228 ALA A C 1
ATOM 1747 O O . ALA A 1 228 ? -1.350 -7.190 -13.029 1.00 91.62 228 ALA A O 1
ATOM 1748 N N . LEU A 1 229 ? -0.469 -5.183 -12.498 1.00 91.06 229 LEU A N 1
ATOM 1749 C CA . LEU A 1 229 ? 0.757 -5.682 -11.879 1.00 91.06 229 LEU A CA 1
ATOM 1750 C C . LEU A 1 229 ? 1.065 -4.855 -10.634 1.00 91.06 229 LEU A C 1
ATOM 1752 O O . LEU A 1 229 ? 0.877 -3.639 -10.628 1.00 91.06 229 LEU A O 1
ATOM 1756 N N . ALA A 1 230 ? 1.569 -5.507 -9.597 1.00 90.81 230 ALA A N 1
ATOM 1757 C CA . ALA A 1 230 ? 2.130 -4.845 -8.432 1.00 90.81 230 ALA A CA 1
ATOM 1758 C C . ALA A 1 230 ? 3.266 -5.696 -7.883 1.00 90.81 230 ALA A C 1
ATOM 1760 O O . ALA A 1 230 ? 3.195 -6.924 -7.911 1.00 90.81 230 ALA A O 1
ATOM 1761 N N . GLY A 1 231 ? 4.301 -5.050 -7.373 1.00 87.06 231 GLY A N 1
ATOM 1762 C CA . GLY A 1 231 ? 5.441 -5.764 -6.829 1.00 87.06 231 GLY A CA 1
ATOM 1763 C C . GLY A 1 231 ? 6.276 -4.894 -5.920 1.00 87.06 231 GLY A C 1
ATOM 1764 O O . GLY A 1 231 ? 6.132 -3.670 -5.874 1.00 87.06 231 GLY A O 1
ATOM 1765 N N . VAL A 1 232 ? 7.152 -5.554 -5.178 1.00 81.19 232 VAL A N 1
ATOM 1766 C CA . VAL A 1 232 ? 8.125 -4.895 -4.315 1.00 81.19 232 VAL A CA 1
ATOM 1767 C C . VAL A 1 232 ? 9.517 -5.096 -4.881 1.00 81.19 232 VAL A C 1
ATOM 1769 O O . VAL A 1 232 ? 9.802 -6.126 -5.493 1.00 81.19 232 VAL A O 1
ATOM 1772 N N . PHE A 1 233 ? 10.398 -4.135 -4.651 1.00 76.06 233 PHE A N 1
ATOM 1773 C CA . PHE A 1 233 ? 11.830 -4.359 -4.767 1.00 76.06 233 PHE A CA 1
ATOM 1774 C C . PHE A 1 233 ? 12.533 -3.796 -3.537 1.00 76.06 233 PHE A C 1
ATOM 1776 O O . PHE A 1 233 ? 12.178 -2.740 -3.002 1.00 76.06 233 PHE A O 1
ATOM 1783 N N . CYS A 1 234 ? 13.520 -4.545 -3.061 1.00 68.38 234 CYS A N 1
ATOM 1784 C CA . CYS A 1 234 ? 14.424 -4.106 -2.013 1.00 68.38 234 CYS A CA 1
ATOM 1785 C C . CYS A 1 234 ? 15.640 -3.485 -2.691 1.00 68.38 234 CYS A C 1
ATOM 1787 O O . CYS A 1 234 ? 16.189 -4.084 -3.614 1.00 68.38 234 CYS A O 1
ATOM 1789 N N . THR A 1 235 ? 16.068 -2.304 -2.250 1.00 64.06 235 THR A N 1
ATOM 1790 C CA . THR A 1 235 ? 17.269 -1.678 -2.817 1.00 64.06 235 THR A CA 1
ATOM 1791 C C . THR A 1 235 ? 18.559 -2.285 -2.265 1.00 64.06 235 THR A C 1
ATOM 1793 O O . THR A 1 235 ? 19.639 -1.970 -2.747 1.00 64.06 235 THR A O 1
ATOM 1796 N N . GLY A 1 236 ? 18.464 -3.177 -1.275 1.00 59.72 236 GLY A N 1
ATOM 1797 C CA . GLY A 1 236 ? 19.614 -3.736 -0.574 1.00 59.72 236 GLY A CA 1
ATOM 1798 C C . GLY A 1 236 ? 20.114 -2.825 0.552 1.00 59.72 236 GLY A C 1
ATOM 1799 O O . GLY A 1 236 ? 19.640 -1.704 0.752 1.00 59.72 236 GLY A O 1
ATOM 1800 N N . MET A 1 237 ? 21.064 -3.333 1.337 1.00 62.41 237 MET A N 1
ATOM 1801 C CA . MET A 1 237 ? 21.678 -2.581 2.433 1.00 62.41 237 MET A CA 1
ATOM 1802 C C . MET A 1 237 ? 22.663 -1.543 1.877 1.00 62.41 237 MET A C 1
ATOM 1804 O O . MET A 1 237 ? 23.447 -1.828 0.976 1.00 62.41 237 MET A O 1
ATOM 1808 N N . ASN A 1 238 ? 22.666 -0.346 2.455 1.00 64.56 238 ASN A N 1
ATOM 1809 C CA . ASN A 1 238 ? 23.461 0.800 2.014 1.00 64.56 238 ASN A CA 1
ATOM 1810 C C . ASN A 1 238 ? 23.126 1.378 0.634 1.00 64.56 238 ASN A C 1
ATOM 1812 O O . ASN A 1 238 ? 23.979 2.028 0.047 1.00 64.56 238 ASN A O 1
ATOM 1816 N N . CYS A 1 239 ? 21.904 1.191 0.134 1.00 72.12 239 CYS A N 1
ATOM 1817 C CA . CYS A 1 239 ? 21.467 1.681 -1.168 1.00 72.12 239 CYS A CA 1
ATOM 1818 C C . CYS A 1 239 ? 20.255 2.617 -1.032 1.00 72.12 239 CYS A C 1
ATOM 1820 O O . CYS A 1 239 ? 19.143 2.191 -0.704 1.00 72.12 239 CYS A O 1
ATOM 1822 N N . PHE A 1 240 ? 20.462 3.907 -1.291 1.00 77.38 240 PHE A N 1
ATOM 1823 C CA . PHE A 1 240 ? 19.435 4.940 -1.155 1.00 77.38 240 PHE A CA 1
ATOM 1824 C C . PHE A 1 240 ? 18.825 5.297 -2.502 1.00 77.38 240 PHE A C 1
ATOM 1826 O O . PHE A 1 240 ? 19.537 5.760 -3.389 1.00 77.38 240 PHE A O 1
ATOM 1833 N N . PHE A 1 241 ? 17.504 5.175 -2.633 1.00 82.56 241 PHE A N 1
ATOM 1834 C CA . PHE A 1 241 ? 16.796 5.716 -3.792 1.00 82.56 241 PHE A CA 1
ATOM 1835 C C . PHE A 1 241 ? 16.963 7.240 -3.858 1.00 82.56 241 PHE A C 1
ATOM 1837 O O . PHE A 1 241 ? 16.744 7.943 -2.868 1.00 82.56 241 PHE A O 1
ATOM 1844 N N . ARG A 1 242 ? 17.342 7.759 -5.029 1.00 85.50 242 ARG A N 1
ATOM 1845 C CA . ARG A 1 242 ? 17.506 9.200 -5.272 1.00 85.50 242 ARG A CA 1
ATOM 1846 C C . ARG A 1 242 ? 16.423 9.755 -6.179 1.00 85.50 242 ARG A C 1
ATOM 1848 O O . ARG A 1 242 ? 15.830 10.782 -5.864 1.00 85.50 242 ARG A O 1
ATOM 1855 N N . SER A 1 243 ? 16.176 9.081 -7.291 1.00 86.88 243 SER A N 1
ATOM 1856 C CA . SER A 1 243 ? 15.239 9.539 -8.310 1.00 86.88 243 SER A CA 1
ATOM 1857 C C . SER A 1 243 ? 14.859 8.396 -9.230 1.00 86.88 243 SER A C 1
ATOM 1859 O O . SER A 1 243 ? 15.621 7.445 -9.395 1.00 86.88 243 SER A O 1
ATOM 1861 N N . ALA A 1 244 ? 13.713 8.533 -9.884 1.00 89.94 244 ALA A N 1
ATOM 1862 C CA . ALA A 1 244 ? 13.343 7.698 -11.007 1.00 89.94 244 ALA A CA 1
ATOM 1863 C C . ALA A 1 244 ? 12.777 8.555 -12.137 1.00 89.94 244 ALA A C 1
ATOM 1865 O O . ALA A 1 244 ? 12.197 9.616 -11.904 1.00 89.94 244 ALA A O 1
ATOM 1866 N N . LEU A 1 245 ? 12.959 8.080 -13.360 1.00 90.69 245 LEU A N 1
ATOM 1867 C CA . LEU A 1 245 ? 12.381 8.649 -14.567 1.00 90.69 245 LEU A CA 1
ATOM 1868 C C . LEU A 1 245 ? 12.029 7.515 -15.524 1.00 90.69 245 LEU A C 1
ATOM 1870 O O . LEU A 1 245 ? 12.709 6.492 -15.559 1.00 90.69 245 LEU A O 1
ATOM 1874 N N . ALA A 1 246 ? 10.979 7.696 -16.311 1.00 88.88 246 ALA A N 1
ATOM 1875 C CA . ALA A 1 246 ? 10.692 6.819 -17.434 1.00 88.88 246 ALA A CA 1
ATOM 1876 C C . ALA A 1 246 ? 11.073 7.533 -18.727 1.00 88.88 246 ALA A C 1
ATOM 1878 O O . ALA A 1 246 ? 10.783 8.717 -18.910 1.00 88.88 246 ALA A O 1
ATOM 1879 N N . THR A 1 247 ? 11.727 6.808 -19.625 1.00 81.56 247 THR A N 1
ATOM 1880 C CA . THR A 1 247 ? 11.926 7.276 -20.993 1.00 81.56 247 THR A CA 1
ATOM 1881 C C . THR A 1 247 ? 10.632 7.103 -21.779 1.00 81.56 247 THR A C 1
ATOM 1883 O O . THR A 1 247 ? 9.947 6.078 -21.703 1.00 81.56 247 THR A O 1
ATOM 1886 N N . ASP A 1 248 ? 10.285 8.151 -22.521 1.00 62.47 248 ASP A N 1
ATOM 1887 C CA . ASP A 1 248 ? 9.082 8.190 -23.336 1.00 62.47 248 ASP A CA 1
ATOM 1888 C C . ASP A 1 248 ? 9.231 7.187 -24.491 1.00 62.47 248 ASP A C 1
ATOM 1890 O O . ASP A 1 248 ? 10.040 7.380 -25.400 1.00 62.47 248 ASP A O 1
ATOM 1894 N N . GLY A 1 249 ? 8.435 6.115 -24.480 1.00 51.66 249 GLY A N 1
ATOM 1895 C CA . GLY A 1 249 ? 8.385 5.099 -25.540 1.00 51.66 249 GLY A CA 1
ATOM 1896 C C . GLY A 1 249 ? 7.708 5.602 -26.821 1.00 51.66 249 GLY A C 1
ATOM 1897 O O . GLY A 1 249 ? 7.016 4.848 -27.492 1.00 51.66 249 GLY A O 1
ATOM 1898 N N . ARG A 1 250 ? 7.841 6.894 -27.164 1.00 49.34 250 ARG A N 1
ATOM 1899 C CA . ARG A 1 250 ? 7.128 7.534 -28.290 1.00 49.34 250 ARG A CA 1
ATOM 1900 C C . ARG A 1 250 ? 7.551 7.016 -29.669 1.00 49.34 250 ARG A C 1
ATOM 1902 O O . ARG A 1 250 ? 6.928 7.383 -30.663 1.00 49.34 250 ARG A O 1
ATOM 1909 N N . GLU A 1 251 ? 8.554 6.143 -29.744 1.00 52.94 251 GLU A N 1
ATOM 1910 C CA . GLU A 1 251 ? 8.671 5.197 -30.854 1.00 52.94 251 GLU A CA 1
ATOM 1911 C C . GLU A 1 251 ? 7.764 3.988 -30.555 1.00 52.94 251 GLU A C 1
ATOM 1913 O O . GLU A 1 251 ? 8.094 3.217 -29.653 1.00 52.94 251 GLU A O 1
ATOM 1918 N N . PRO A 1 252 ? 6.659 3.773 -31.297 1.00 53.25 252 PRO A N 1
ATOM 1919 C CA . PRO A 1 252 ? 5.573 2.844 -30.939 1.00 53.25 252 PRO A CA 1
ATOM 1920 C C . PRO A 1 252 ? 5.929 1.339 -30.972 1.00 53.25 252 PRO A C 1
ATOM 1922 O O . PRO A 1 252 ? 5.051 0.496 -31.126 1.00 53.25 252 PRO A O 1
ATOM 1925 N N . ALA A 1 253 ? 7.204 0.974 -30.838 1.00 58.50 253 ALA A N 1
ATOM 1926 C CA . ALA A 1 253 ? 7.697 -0.398 -30.904 1.00 58.50 253 ALA A CA 1
ATOM 1927 C C . ALA A 1 253 ? 8.707 -0.768 -29.801 1.00 58.50 253 ALA A C 1
ATOM 1929 O O . ALA A 1 253 ? 9.226 -1.884 -29.826 1.00 58.50 253 ALA A O 1
ATOM 1930 N N . LYS A 1 254 ? 9.024 0.127 -28.853 1.00 77.38 254 LYS A N 1
ATOM 1931 C CA . LYS A 1 254 ? 9.961 -0.179 -27.760 1.00 77.38 254 LYS A CA 1
ATOM 1932 C C . LYS A 1 254 ? 9.293 -0.007 -26.394 1.00 77.38 254 LYS A C 1
ATOM 1934 O O . LYS A 1 254 ? 8.694 1.043 -26.162 1.00 77.38 254 LYS A O 1
ATOM 1939 N N . PRO A 1 255 ? 9.415 -0.997 -25.490 1.00 86.00 255 PRO A N 1
ATOM 1940 C CA . PRO A 1 255 ? 8.987 -0.841 -24.106 1.00 86.00 255 PRO A CA 1
ATOM 1941 C C . PRO A 1 255 ? 9.682 0.358 -23.460 1.00 86.00 255 PRO A C 1
ATOM 1943 O O . PRO A 1 255 ? 10.860 0.614 -23.730 1.00 86.00 255 PRO A O 1
ATOM 1946 N N . SER A 1 256 ? 8.959 1.075 -22.603 1.00 90.19 256 SER A N 1
ATOM 1947 C CA . SER A 1 256 ? 9.524 2.160 -21.807 1.00 90.19 256 SER A CA 1
ATOM 1948 C C . SER A 1 256 ? 10.623 1.622 -20.897 1.00 90.19 256 SER A C 1
ATOM 1950 O O . SER A 1 256 ? 10.447 0.606 -20.222 1.00 90.19 256 SER A O 1
ATOM 1952 N N . GLU A 1 257 ? 11.744 2.334 -20.841 1.00 91.44 257 GLU A N 1
ATOM 1953 C CA . GLU A 1 257 ? 12.787 2.066 -19.858 1.00 91.44 257 GLU A CA 1
ATOM 1954 C C . GLU A 1 257 ? 12.592 2.980 -18.651 1.00 91.44 257 GLU A C 1
ATOM 1956 O O . GLU A 1 257 ? 12.514 4.204 -18.792 1.00 91.44 257 GLU A O 1
ATOM 1961 N N . ILE A 1 258 ? 12.514 2.373 -17.471 1.00 92.00 258 ILE A N 1
ATOM 1962 C CA . ILE A 1 258 ? 12.347 3.045 -16.187 1.00 92.00 258 ILE A CA 1
ATOM 1963 C C . ILE A 1 258 ? 13.714 3.080 -15.516 1.00 92.00 258 ILE A C 1
ATOM 1965 O O . ILE A 1 258 ? 14.203 2.067 -15.022 1.00 92.00 258 ILE A O 1
ATOM 1969 N N . GLN A 1 259 ? 14.347 4.243 -15.513 1.00 91.56 259 GLN A N 1
ATOM 1970 C CA . GLN A 1 259 ? 15.654 4.443 -14.907 1.00 91.56 259 GLN A CA 1
ATOM 1971 C C . GLN A 1 259 ? 15.476 4.876 -13.459 1.00 91.56 259 GLN A C 1
ATOM 1973 O O . GLN A 1 259 ? 14.746 5.823 -13.168 1.00 91.56 259 GLN A O 1
ATOM 1978 N N . MET A 1 260 ? 16.154 4.190 -12.549 1.00 89.62 260 MET A N 1
ATOM 1979 C CA . MET A 1 260 ? 16.174 4.500 -11.127 1.00 89.62 260 MET A CA 1
ATOM 1980 C C . MET A 1 260 ? 17.616 4.716 -10.690 1.00 89.62 260 MET A C 1
ATOM 1982 O O . MET A 1 260 ? 18.475 3.865 -10.915 1.00 89.62 260 MET A O 1
ATOM 1986 N N . SER A 1 261 ? 17.883 5.854 -10.062 1.00 88.50 261 SER A N 1
ATOM 1987 C CA . SER A 1 261 ? 19.204 6.188 -9.542 1.00 88.50 261 SER A CA 1
ATOM 1988 C C . SER A 1 261 ? 19.262 5.925 -8.049 1.00 88.50 261 SER A C 1
ATOM 1990 O O . SER A 1 261 ? 18.384 6.352 -7.290 1.00 88.50 261 SER A O 1
ATOM 1992 N N . PHE A 1 262 ? 20.340 5.275 -7.631 1.00 85.81 262 PHE A N 1
ATOM 1993 C CA . PHE A 1 262 ? 20.617 4.962 -6.244 1.00 85.81 262 PHE A CA 1
ATOM 1994 C C . PHE A 1 262 ? 22.005 5.449 -5.831 1.00 85.81 262 PHE A C 1
ATOM 1996 O O . PHE A 1 262 ? 22.913 5.569 -6.651 1.00 85.81 262 PHE A O 1
ATOM 2003 N N . ASP A 1 263 ? 22.169 5.717 -4.541 1.00 82.69 263 ASP A N 1
ATOM 2004 C CA . ASP A 1 263 ? 23.456 6.016 -3.918 1.00 82.69 263 ASP A CA 1
ATOM 2005 C C . ASP A 1 263 ? 23.863 4.867 -2.990 1.00 82.69 263 ASP A C 1
ATOM 2007 O O . ASP A 1 263 ? 23.135 4.543 -2.050 1.00 82.69 263 ASP A O 1
ATOM 2011 N N . ARG A 1 264 ? 25.017 4.255 -3.277 1.00 74.06 264 ARG A N 1
ATOM 2012 C CA . ARG A 1 264 ? 25.624 3.141 -2.538 1.00 74.06 264 ARG A CA 1
ATOM 2013 C C . ARG A 1 264 ? 27.108 3.405 -2.255 1.00 74.06 264 ARG A C 1
ATOM 2015 O O . ARG A 1 264 ? 27.971 2.619 -2.635 1.00 74.06 264 ARG A O 1
ATOM 2022 N N . GLY A 1 265 ? 27.426 4.554 -1.650 1.00 73.12 265 GLY A N 1
ATOM 2023 C CA . GLY A 1 265 ? 28.822 5.011 -1.524 1.00 73.12 265 GLY A CA 1
ATOM 2024 C C . GLY A 1 265 ? 29.420 5.438 -2.874 1.00 73.12 265 GLY A C 1
ATOM 2025 O O . GLY A 1 265 ? 30.636 5.444 -3.054 1.00 73.12 265 GLY A O 1
ATOM 2026 N N . GLY A 1 266 ? 28.534 5.757 -3.818 1.00 76.88 266 GLY A N 1
ATOM 2027 C CA . GLY A 1 266 ? 28.760 5.945 -5.246 1.00 76.88 266 GLY A CA 1
ATOM 2028 C C . GLY A 1 266 ? 27.421 5.822 -5.981 1.00 76.88 266 GLY A C 1
ATOM 2029 O O . GLY A 1 266 ? 26.529 5.106 -5.524 1.00 76.88 266 GLY A O 1
ATOM 2030 N N . PHE A 1 267 ? 27.244 6.540 -7.091 1.00 84.44 267 PHE A N 1
ATOM 2031 C CA . PHE A 1 267 ? 25.981 6.506 -7.832 1.00 84.44 267 PHE A CA 1
ATOM 2032 C C . PHE A 1 267 ? 25.908 5.285 -8.745 1.00 84.44 267 PHE A C 1
ATOM 2034 O O . PHE A 1 267 ? 26.857 4.988 -9.471 1.00 84.44 267 PHE A O 1
ATOM 2041 N N . ILE A 1 268 ? 24.759 4.617 -8.727 1.00 87.25 268 ILE A N 1
ATOM 2042 C CA . ILE A 1 268 ? 24.401 3.558 -9.669 1.00 87.25 268 ILE A CA 1
ATOM 2043 C C . ILE A 1 268 ? 23.039 3.869 -10.281 1.00 87.25 268 ILE A C 1
ATOM 2045 O O . ILE A 1 268 ? 22.145 4.380 -9.605 1.00 87.25 268 ILE A O 1
ATOM 2049 N N . THR A 1 269 ? 22.875 3.544 -11.556 1.00 89.44 269 THR A N 1
ATOM 2050 C CA . THR A 1 269 ? 21.602 3.658 -12.267 1.00 89.44 269 THR A CA 1
ATOM 2051 C C . THR A 1 269 ? 21.162 2.270 -12.691 1.00 89.44 269 THR A C 1
ATOM 2053 O O . THR A 1 269 ? 21.867 1.590 -13.434 1.00 89.44 269 THR A O 1
ATOM 2056 N N . ALA A 1 270 ? 19.997 1.852 -12.207 1.00 88.31 270 ALA A N 1
ATOM 2057 C CA . ALA A 1 270 ? 19.339 0.625 -12.617 1.00 88.31 270 ALA A CA 1
ATOM 2058 C C . ALA A 1 270 ? 18.247 0.957 -13.634 1.00 88.31 270 ALA A C 1
ATOM 2060 O O . ALA A 1 270 ? 17.396 1.813 -13.386 1.00 88.31 270 ALA A O 1
ATOM 2061 N N . CYS A 1 271 ? 18.266 0.273 -14.768 1.00 90.00 271 CYS A N 1
ATOM 2062 C CA . CYS A 1 271 ? 17.242 0.391 -15.792 1.00 90.00 271 CYS A CA 1
ATOM 2063 C C . CYS A 1 271 ? 16.304 -0.805 -15.690 1.00 90.00 271 CYS A C 1
ATOM 2065 O O . CYS A 1 271 ? 16.745 -1.951 -15.759 1.00 90.00 271 CYS A O 1
ATOM 2067 N N . PHE A 1 272 ? 15.012 -0.535 -15.570 1.00 90.62 272 PHE A N 1
ATOM 2068 C CA . PHE A 1 272 ? 13.962 -1.537 -15.487 1.00 90.62 272 PHE A CA 1
ATOM 2069 C C . PHE A 1 272 ? 13.031 -1.473 -16.693 1.00 90.62 272 PHE A C 1
ATOM 2071 O O . PHE A 1 272 ? 12.901 -0.436 -17.348 1.00 90.62 272 PHE A O 1
ATOM 2078 N N . ARG A 1 273 ? 12.335 -2.579 -16.949 1.00 91.00 273 ARG A N 1
ATOM 2079 C CA . ARG A 1 273 ? 11.233 -2.661 -17.914 1.00 91.00 273 ARG A CA 1
ATOM 2080 C C . ARG A 1 273 ? 10.033 -3.330 -17.275 1.00 91.00 273 ARG A C 1
ATOM 2082 O O . ARG A 1 273 ? 10.185 -4.189 -16.410 1.00 91.00 273 ARG A O 1
ATOM 2089 N N . LEU A 1 274 ? 8.841 -2.913 -17.689 1.00 90.94 274 LEU A N 1
ATOM 2090 C CA . LEU A 1 274 ? 7.609 -3.575 -17.287 1.00 90.94 274 LEU A CA 1
ATOM 2091 C C . LEU A 1 274 ? 7.351 -4.746 -18.241 1.00 90.94 274 LEU A C 1
ATOM 2093 O O . LEU A 1 274 ? 6.930 -4.547 -19.380 1.00 90.94 274 LEU A O 1
ATOM 2097 N N . GLU A 1 275 ? 7.645 -5.950 -17.777 1.00 90.62 275 GLU A N 1
ATOM 2098 C CA . GLU A 1 275 ? 7.432 -7.210 -18.484 1.00 90.62 275 GLU A CA 1
ATOM 2099 C C . GLU A 1 275 ? 6.088 -7.840 -18.065 1.00 90.62 275 GLU A C 1
ATOM 2101 O O . GLU A 1 275 ? 5.372 -7.324 -17.203 1.00 90.62 275 GLU A O 1
ATOM 2106 N N . ASN A 1 276 ? 5.721 -8.970 -18.678 1.00 85.06 276 ASN A N 1
ATOM 2107 C CA . ASN A 1 276 ? 4.447 -9.654 -18.399 1.00 85.06 276 ASN A CA 1
ATOM 2108 C C . ASN A 1 276 ? 4.298 -10.115 -16.940 1.00 85.06 276 ASN A C 1
ATOM 2110 O O . ASN A 1 276 ? 3.178 -10.285 -16.461 1.00 85.06 276 ASN A O 1
ATOM 2114 N N . ASP A 1 277 ? 5.414 -10.356 -16.261 1.00 82.44 277 ASP A N 1
ATOM 2115 C CA . ASP A 1 277 ? 5.496 -10.859 -14.893 1.00 82.44 277 ASP A CA 1
ATOM 2116 C C . ASP A 1 277 ? 5.947 -9.792 -13.883 1.00 82.44 277 ASP A C 1
ATOM 2118 O O . ASP A 1 277 ? 6.175 -10.112 -12.719 1.00 82.44 277 ASP A O 1
ATOM 2122 N N . GLY A 1 278 ? 6.026 -8.521 -14.290 1.00 87.75 278 GLY A N 1
ATOM 2123 C CA . GLY A 1 278 ? 6.337 -7.409 -13.396 1.00 87.75 278 GLY A CA 1
ATOM 2124 C C . GLY A 1 278 ? 7.496 -6.540 -13.868 1.00 87.75 278 GLY A C 1
ATOM 2125 O O . GLY A 1 278 ? 7.882 -6.529 -15.034 1.00 87.75 278 GLY A O 1
ATOM 2126 N N . LEU A 1 279 ? 8.021 -5.744 -12.942 1.00 88.38 279 LEU A N 1
ATOM 2127 C CA . LEU A 1 279 ? 9.142 -4.846 -13.183 1.00 88.38 279 LEU A CA 1
ATOM 2128 C C . LEU A 1 279 ? 10.474 -5.615 -13.107 1.00 88.38 279 LEU A C 1
ATOM 2130 O O . LEU A 1 279 ? 10.887 -6.023 -12.021 1.00 88.38 279 LEU A O 1
ATOM 2134 N N . GLN A 1 280 ? 11.146 -5.784 -14.245 1.00 88.06 280 GLN A N 1
ATOM 2135 C CA . GLN A 1 280 ? 12.373 -6.579 -14.383 1.00 88.06 280 GLN A CA 1
ATOM 2136 C C . GLN A 1 280 ? 13.604 -5.695 -14.564 1.00 88.06 280 GLN A C 1
ATOM 2138 O O . GLN A 1 280 ? 13.540 -4.680 -15.268 1.00 88.06 280 GLN A O 1
ATOM 2143 N N . LEU A 1 281 ? 14.728 -6.076 -13.949 1.00 86.75 281 LEU A N 1
ATOM 2144 C CA . LEU A 1 281 ? 15.993 -5.363 -14.104 1.00 86.75 281 LEU A CA 1
ATOM 2145 C C . LEU A 1 281 ? 16.597 -5.676 -15.481 1.00 86.75 281 LEU A C 1
ATOM 2147 O O . LEU A 1 281 ? 16.966 -6.808 -15.780 1.00 86.75 281 LEU A O 1
ATOM 2151 N N . ALA A 1 282 ? 16.730 -4.659 -16.328 1.00 86.38 282 ALA A N 1
ATOM 2152 C CA . ALA A 1 282 ? 17.293 -4.791 -17.669 1.00 86.38 282 ALA A CA 1
ATOM 2153 C C . ALA A 1 282 ? 18.808 -4.541 -17.693 1.00 86.38 282 ALA A C 1
ATOM 2155 O O . ALA A 1 282 ? 19.544 -5.224 -18.406 1.00 86.38 282 ALA A O 1
ATOM 2156 N N . SER A 1 283 ? 19.286 -3.552 -16.937 1.00 87.50 283 SER A N 1
ATOM 2157 C CA . SER A 1 283 ? 20.713 -3.244 -16.831 1.00 87.50 283 SER A CA 1
ATOM 2158 C C . SER A 1 283 ? 21.029 -2.453 -15.565 1.00 87.50 283 SER A C 1
ATOM 2160 O O . SER A 1 283 ? 20.152 -1.859 -14.937 1.00 87.50 283 SER A O 1
ATOM 2162 N N . LEU A 1 284 ? 22.307 -2.448 -15.193 1.00 88.06 284 LEU A N 1
ATOM 2163 C CA . LEU A 1 284 ? 22.840 -1.679 -14.078 1.00 88.06 284 LEU A CA 1
ATOM 2164 C C . LEU A 1 284 ? 24.156 -1.039 -14.518 1.00 88.06 284 LEU A C 1
ATOM 2166 O O . LEU A 1 284 ? 25.029 -1.727 -15.053 1.00 88.06 284 LEU A O 1
ATOM 2170 N N . VAL A 1 285 ? 24.296 0.266 -14.301 1.00 88.81 285 VAL A N 1
ATOM 2171 C CA . VAL A 1 285 ? 25.510 1.020 -14.631 1.00 88.81 285 VAL A CA 1
ATOM 2172 C C . VAL A 1 285 ? 25.990 1.856 -13.450 1.00 88.81 285 VAL A C 1
ATOM 2174 O O . VAL A 1 285 ? 25.188 2.290 -12.623 1.00 88.81 285 VAL A O 1
ATOM 2177 N N . ASP A 1 286 ? 27.299 2.077 -13.360 1.00 87.31 286 ASP A N 1
ATOM 2178 C CA . ASP A 1 286 ? 27.904 2.976 -12.376 1.00 87.31 286 ASP A CA 1
ATOM 2179 C C . ASP A 1 286 ? 27.804 4.457 -12.801 1.00 87.31 286 ASP A C 1
ATOM 2181 O O . ASP A 1 286 ? 27.292 4.800 -13.871 1.00 87.31 286 ASP A O 1
ATOM 2185 N N . ALA A 1 287 ? 28.334 5.353 -11.967 1.00 84.75 287 ALA A N 1
ATOM 2186 C CA . ALA A 1 287 ? 28.384 6.794 -12.219 1.00 84.75 287 ALA A CA 1
ATOM 2187 C C . ALA A 1 287 ? 29.155 7.192 -13.497 1.00 84.75 287 ALA A C 1
ATOM 2189 O O . ALA A 1 287 ? 29.036 8.328 -13.956 1.00 84.75 287 ALA A O 1
ATOM 2190 N N . HIS A 1 288 ? 29.956 6.284 -14.057 1.00 86.75 288 HIS A N 1
ATOM 2191 C CA . HIS A 1 288 ? 30.739 6.476 -15.275 1.00 86.75 288 HIS A CA 1
ATOM 2192 C C . HIS A 1 288 ? 30.104 5.794 -16.498 1.00 86.75 288 HIS A C 1
ATOM 2194 O O . HIS A 1 288 ? 30.648 5.890 -17.597 1.00 86.75 288 HIS A O 1
ATOM 2200 N N . GLY A 1 289 ? 28.956 5.130 -16.325 1.00 84.69 289 GLY A N 1
ATOM 2201 C CA . GLY A 1 289 ? 28.262 4.392 -17.377 1.00 84.69 289 GLY A CA 1
ATOM 2202 C C . GLY A 1 289 ? 28.826 2.993 -17.638 1.00 84.69 289 GLY A C 1
ATOM 2203 O O . GLY A 1 289 ? 28.433 2.363 -18.620 1.00 84.69 289 GLY A O 1
ATOM 2204 N N . ASN A 1 290 ? 29.729 2.485 -16.793 1.00 87.38 290 ASN A N 1
ATOM 2205 C CA . ASN A 1 290 ? 30.223 1.118 -16.927 1.00 87.38 290 ASN A CA 1
ATOM 2206 C C . ASN A 1 290 ? 29.176 0.135 -16.409 1.00 87.38 290 ASN A C 1
ATOM 2208 O O . ASN A 1 290 ? 28.550 0.373 -15.377 1.00 87.38 290 ASN A O 1
ATOM 2212 N N . ALA A 1 291 ? 29.024 -0.994 -17.098 1.00 87.75 291 ALA A N 1
ATOM 2213 C CA . ALA A 1 291 ? 28.139 -2.060 -16.654 1.00 87.75 291 ALA A CA 1
ATOM 2214 C C . ALA A 1 291 ? 28.589 -2.620 -15.295 1.00 87.75 291 ALA A C 1
ATOM 2216 O O . ALA A 1 291 ? 29.757 -2.963 -15.105 1.00 87.75 291 ALA A O 1
ATOM 2217 N N . VAL A 1 292 ? 27.636 -2.759 -14.377 1.00 82.44 292 VAL A N 1
ATOM 2218 C CA . VAL A 1 292 ? 27.823 -3.385 -13.067 1.00 82.44 292 VAL A CA 1
ATOM 2219 C C . VAL A 1 292 ? 27.076 -4.712 -13.069 1.00 82.44 292 VAL A C 1
ATOM 2221 O O . VAL A 1 292 ? 25.940 -4.798 -13.528 1.00 82.44 292 VAL A O 1
ATOM 2224 N N . ASN A 1 293 ? 27.703 -5.768 -12.556 1.00 76.12 293 ASN A N 1
ATOM 2225 C CA . ASN A 1 293 ? 27.040 -7.057 -12.410 1.00 76.12 293 ASN A CA 1
ATOM 2226 C C . ASN A 1 293 ? 25.979 -6.971 -11.291 1.00 76.12 293 ASN A C 1
ATOM 2228 O O . ASN A 1 293 ? 26.341 -6.693 -10.145 1.00 76.12 293 ASN A O 1
ATOM 2232 N N . PRO A 1 294 ? 24.689 -7.246 -11.572 1.00 67.19 294 PRO A N 1
ATOM 2233 C CA . PRO A 1 294 ? 23.622 -7.147 -10.574 1.00 67.19 294 PRO A CA 1
ATOM 2234 C C . PRO A 1 294 ? 23.867 -7.998 -9.323 1.00 67.19 294 PRO A C 1
ATOM 2236 O O . PRO A 1 294 ? 23.520 -7.586 -8.217 1.00 67.19 294 PRO A O 1
ATOM 2239 N N . LYS A 1 295 ? 24.552 -9.143 -9.470 1.00 66.38 295 LYS A N 1
ATOM 2240 C CA . LYS A 1 295 ? 24.894 -10.038 -8.351 1.00 66.38 295 LYS A CA 1
ATOM 2241 C C . LYS A 1 295 ? 25.792 -9.389 -7.296 1.00 66.38 295 LYS A C 1
ATOM 2243 O O . LYS A 1 295 ? 25.780 -9.833 -6.156 1.00 66.38 295 LYS A O 1
ATOM 2248 N N . ASP A 1 296 ? 26.523 -8.340 -7.662 1.00 59.12 296 ASP A N 1
ATOM 2249 C CA . ASP A 1 296 ? 27.440 -7.629 -6.766 1.00 59.12 296 ASP A CA 1
ATOM 2250 C C . ASP A 1 296 ? 26.754 -6.427 -6.076 1.00 59.12 296 ASP A C 1
ATOM 2252 O O . ASP A 1 296 ? 27.358 -5.715 -5.263 1.00 59.12 296 ASP A O 1
ATOM 2256 N N . SER A 1 297 ? 25.481 -6.171 -6.407 1.00 57.00 297 SER A N 1
ATOM 2257 C CA . SER A 1 297 ? 24.767 -4.944 -6.044 1.00 57.00 297 SER A CA 1
ATOM 2258 C C . SER A 1 297 ? 23.675 -5.098 -4.986 1.00 57.00 297 SER A C 1
ATOM 2260 O O . SER A 1 297 ? 23.198 -4.082 -4.491 1.00 57.00 297 SER A O 1
ATOM 2262 N N . ASP A 1 298 ? 23.289 -6.330 -4.636 1.00 60.34 298 ASP A N 1
ATOM 2263 C CA . ASP A 1 298 ? 22.088 -6.657 -3.839 1.00 60.34 298 ASP A CA 1
ATOM 2264 C C . ASP A 1 298 ? 20.770 -6.067 -4.400 1.00 60.34 298 ASP A C 1
ATOM 2266 O O . ASP A 1 298 ? 19.708 -6.254 -3.804 1.00 60.34 298 ASP A O 1
ATOM 2270 N N . LEU A 1 299 ? 20.820 -5.396 -5.560 1.00 60.91 299 LEU A N 1
ATOM 2271 C CA . LEU A 1 299 ? 19.670 -4.970 -6.345 1.00 60.91 299 LEU A CA 1
ATOM 2272 C C . LEU A 1 299 ? 19.216 -6.152 -7.197 1.00 60.91 299 LEU A C 1
ATOM 2274 O O . LEU A 1 299 ? 19.972 -6.671 -8.021 1.00 60.91 299 LEU A O 1
ATOM 2278 N N . GLY A 1 300 ? 17.981 -6.584 -6.974 1.00 57.03 300 GLY A N 1
ATOM 2279 C CA . GLY A 1 300 ? 17.365 -7.696 -7.688 1.00 57.03 300 GLY A CA 1
ATOM 2280 C C . GLY A 1 300 ? 16.094 -7.290 -8.423 1.00 57.03 300 GLY A C 1
ATOM 2281 O O . GLY A 1 300 ? 15.633 -6.150 -8.327 1.00 57.03 300 GLY A O 1
ATOM 2282 N N . ASP A 1 301 ? 15.528 -8.260 -9.136 1.00 53.44 301 ASP A N 1
ATOM 2283 C CA . ASP A 1 301 ? 14.231 -8.131 -9.793 1.00 53.44 301 ASP A CA 1
ATOM 2284 C C . ASP A 1 301 ? 13.113 -7.842 -8.788 1.00 53.44 301 ASP A C 1
ATOM 2286 O O . ASP A 1 301 ? 13.218 -8.135 -7.588 1.00 53.44 301 ASP A O 1
ATOM 2290 N N . SER A 1 302 ? 12.005 -7.291 -9.289 1.00 55.75 302 SER A N 1
ATOM 2291 C CA . SER A 1 302 ? 10.802 -7.205 -8.479 1.00 55.75 302 SER A CA 1
ATOM 2292 C C . SER A 1 302 ? 10.376 -8.591 -8.010 1.00 55.75 302 SER A C 1
ATOM 2294 O O . SER A 1 302 ? 10.187 -9.517 -8.795 1.00 55.75 302 SER A O 1
ATOM 2296 N N . LEU A 1 303 ? 10.116 -8.698 -6.712 1.00 56.78 303 LEU A N 1
ATOM 2297 C CA . LEU A 1 303 ? 9.379 -9.818 -6.166 1.00 56.78 303 LEU A CA 1
ATOM 2298 C C . LEU A 1 303 ? 7.890 -9.475 -6.226 1.00 56.78 303 LEU A C 1
ATOM 2300 O O . LEU A 1 303 ? 7.425 -8.543 -5.561 1.00 56.78 303 LEU A O 1
ATOM 2304 N N . LEU A 1 304 ? 7.135 -10.240 -7.013 1.00 57.62 304 LEU A N 1
ATOM 2305 C CA . LEU A 1 304 ? 5.688 -10.286 -6.846 1.00 57.62 304 LEU A CA 1
ATOM 2306 C C . LEU A 1 304 ? 5.382 -10.909 -5.474 1.00 57.62 304 LEU A C 1
ATOM 2308 O O . LEU A 1 304 ? 6.040 -11.887 -5.090 1.00 57.62 304 LEU A O 1
ATOM 2312 N N . PRO A 1 305 ? 4.394 -10.396 -4.723 1.00 51.66 305 PRO A N 1
ATOM 2313 C CA . PRO A 1 305 ? 3.946 -11.071 -3.516 1.00 51.66 305 PRO A CA 1
ATOM 2314 C C . PRO A 1 305 ? 3.426 -12.465 -3.896 1.00 51.66 305 PRO A C 1
ATOM 2316 O O . PRO A 1 305 ? 2.430 -12.576 -4.607 1.00 51.66 305 PRO A O 1
ATOM 2319 N N . LYS A 1 306 ? 4.103 -13.524 -3.435 1.00 48.12 306 LYS A N 1
ATOM 2320 C CA . LYS A 1 306 ? 3.613 -14.910 -3.535 1.00 48.12 306 LYS A CA 1
ATOM 2321 C C . LYS A 1 306 ? 2.443 -15.126 -2.593 1.00 48.12 306 LYS A C 1
ATOM 2323 O O . LYS A 1 306 ? 2.555 -14.688 -1.424 1.00 48.12 306 LYS A O 1
#